Protein AF-A0A7C2KFQ5-F1 (afdb_monomer)

pLDDT: mean 90.41, std 12.89, range [29.31, 98.38]

Radius of gyration: 18.39 Å; Cα contacts (8 Å, |Δi|>4): 339; chains: 1; bounding box: 50×40×47 Å

Mean predicted aligned error: 5.43 Å

Nearest PDB structures (foldseek):
  6i0x-assembly1_A  TM=5.110E-01  e=2.016E-02  Porphyromonas gingivalis W83
  5ak8-assembly1_A  TM=5.261E-01  e=6.251E-02  Porphyromonas gingivalis
  4ytb-assembly1_A  TM=5.279E-01  e=1.938E-01  Porphyromonas gingivalis W83
  5ak7-assembly1_A  TM=3.728E-01  e=1.034E-01  Porphyromonas gingivalis
  8sk7-assembly1_X  TM=5.999E-01  e=3.720E+00  synthetic construct

Structure (mmCIF, N/CA/C/O backbone):
data_AF-A0A7C2KFQ5-F1
#
_entry.id   AF-A0A7C2KFQ5-F1
#
loop_
_atom_site.group_PDB
_atom_site.id
_atom_site.type_symbol
_atom_site.label_atom_id
_atom_site.label_alt_id
_atom_site.label_comp_id
_atom_site.label_asym_id
_atom_site.label_entity_id
_atom_site.label_seq_id
_atom_site.pdbx_PDB_ins_code
_atom_site.Cartn_x
_atom_site.Cartn_y
_atom_site.Cartn_z
_atom_site.occupancy
_atom_site.B_iso_or_equiv
_atom_site.auth_seq_id
_atom_site.auth_comp_id
_atom_site.auth_asym_id
_atom_site.auth_atom_id
_atom_site.pdbx_PDB_model_num
ATOM 1 N N . MET A 1 1 ? 28.066 0.026 5.894 1.00 38.59 1 MET A N 1
ATOM 2 C CA . MET A 1 1 ? 27.410 -1.014 5.073 1.00 38.59 1 MET A CA 1
ATOM 3 C C . MET A 1 1 ? 26.898 -0.356 3.793 1.00 38.59 1 MET A C 1
ATOM 5 O O . MET A 1 1 ? 25.833 0.254 3.795 1.00 38.59 1 MET A O 1
ATOM 9 N N . SER A 1 2 ? 27.722 -0.333 2.746 1.00 29.31 2 SER A N 1
ATOM 10 C CA . SER A 1 2 ? 27.374 0.219 1.432 1.00 29.31 2 SER A CA 1
ATOM 11 C C . SER A 1 2 ? 26.527 -0.803 0.677 1.00 29.31 2 SER A C 1
ATOM 13 O O . SER A 1 2 ? 26.964 -1.925 0.445 1.00 29.31 2 SER A O 1
ATOM 15 N N . TRP A 1 3 ? 25.297 -0.432 0.326 1.00 36.56 3 TRP A N 1
ATOM 16 C CA . TRP A 1 3 ? 24.487 -1.233 -0.588 1.00 36.56 3 TRP A CA 1
ATOM 17 C C . TRP A 1 3 ? 25.031 -1.033 -2.009 1.00 36.56 3 TRP A C 1
ATOM 19 O O . TRP A 1 3 ? 25.380 0.102 -2.347 1.00 36.56 3 TRP A O 1
ATOM 29 N N . PRO A 1 4 ? 25.152 -2.092 -2.827 1.00 39.19 4 PRO A N 1
ATOM 30 C CA . PRO A 1 4 ? 25.689 -1.969 -4.174 1.00 39.19 4 PRO A CA 1
ATOM 31 C C . PRO A 1 4 ? 24.832 -0.999 -4.994 1.00 39.19 4 PRO A C 1
ATOM 33 O O . PRO A 1 4 ? 23.602 -1.052 -4.945 1.00 39.19 4 PRO A O 1
ATOM 36 N N . ASN A 1 5 ? 25.500 -0.108 -5.733 1.00 37.94 5 ASN A N 1
ATOM 37 C CA . ASN A 1 5 ? 24.895 0.727 -6.767 1.00 37.94 5 ASN A CA 1
ATOM 38 C C . ASN A 1 5 ? 24.076 -0.177 -7.700 1.00 37.94 5 ASN A C 1
ATOM 40 O O . ASN A 1 5 ? 24.648 -0.898 -8.514 1.00 37.94 5 ASN A O 1
ATOM 44 N N . GLN A 1 6 ? 22.747 -0.158 -7.574 1.00 41.56 6 GLN A N 1
ATOM 45 C CA . GLN A 1 6 ? 21.844 -0.778 -8.540 1.00 41.56 6 GLN A CA 1
ATOM 46 C C . GLN A 1 6 ? 21.905 0.044 -9.831 1.00 41.56 6 GLN A C 1
ATOM 48 O O . GLN A 1 6 ? 21.123 0.965 -10.045 1.00 41.56 6 GLN A O 1
ATOM 53 N N . GLN A 1 7 ? 22.883 -0.268 -10.681 1.00 42.22 7 GLN A N 1
ATOM 54 C CA . GLN A 1 7 ? 22.640 -0.243 -12.115 1.00 42.22 7 GLN A CA 1
ATOM 55 C C . GLN A 1 7 ? 21.506 -1.235 -12.366 1.00 42.22 7 GLN A C 1
ATOM 57 O O . GLN A 1 7 ? 21.611 -2.389 -11.949 1.00 42.22 7 GLN A O 1
ATOM 62 N N . ASP A 1 8 ? 20.428 -0.774 -12.997 1.00 44.06 8 ASP A N 1
ATOM 63 C CA . ASP A 1 8 ? 19.323 -1.599 -13.482 1.00 44.06 8 ASP A CA 1
ATOM 64 C C . ASP A 1 8 ? 19.851 -2.599 -14.526 1.00 44.06 8 ASP A C 1
ATOM 66 O O . ASP A 1 8 ? 19.698 -2.439 -15.736 1.00 44.06 8 ASP A O 1
ATOM 70 N N . SER A 1 9 ? 20.530 -3.652 -14.070 1.00 47.16 9 SER A N 1
ATOM 71 C CA . SER A 1 9 ? 20.695 -4.862 -14.855 1.00 47.16 9 SER A CA 1
ATOM 72 C C . SER A 1 9 ? 19.290 -5.414 -15.033 1.00 47.16 9 SER A C 1
ATOM 74 O O . SER A 1 9 ? 18.662 -5.781 -14.037 1.00 47.16 9 SER A O 1
ATOM 76 N N . TRP A 1 10 ? 18.797 -5.442 -16.269 1.00 54.19 10 TRP A N 1
ATOM 77 C CA . TRP A 1 10 ? 17.553 -6.103 -16.648 1.00 54.19 10 TRP A CA 1
ATOM 78 C C . TRP A 1 10 ? 17.500 -7.466 -15.960 1.00 54.19 10 TRP A C 1
ATOM 80 O O . TRP A 1 10 ? 18.205 -8.399 -16.357 1.00 54.19 10 TRP A O 1
ATOM 90 N N . LYS A 1 11 ? 16.741 -7.572 -14.863 1.00 69.31 11 LYS A N 1
ATOM 91 C CA . LYS A 1 11 ? 16.588 -8.845 -14.167 1.00 69.31 11 LYS A CA 1
ATOM 92 C C . LYS A 1 11 ? 15.956 -9.780 -15.187 1.00 69.31 11 LYS A C 1
ATOM 94 O O . LYS A 1 11 ? 14.877 -9.492 -15.696 1.00 69.31 11 LYS A O 1
ATOM 99 N N . LYS A 1 12 ? 16.643 -10.867 -15.539 1.00 84.38 12 LYS A N 1
ATOM 100 C CA . LYS A 1 12 ? 16.070 -11.882 -16.425 1.00 84.38 12 LYS A CA 1
ATOM 101 C C . LYS A 1 12 ? 14.886 -12.508 -15.695 1.00 84.38 12 LYS A C 1
ATOM 103 O O . LYS A 1 12 ? 15.076 -13.279 -14.758 1.00 84.38 12 LYS A O 1
ATOM 108 N N . ILE A 1 13 ? 13.677 -12.140 -16.099 1.00 88.38 13 ILE A N 1
ATOM 109 C CA . ILE A 1 13 ? 12.449 -12.718 -15.562 1.00 88.38 13 ILE A CA 1
ATOM 110 C C . ILE A 1 13 ? 12.231 -14.057 -16.264 1.00 88.38 13 ILE A C 1
ATOM 112 O O . ILE A 1 13 ? 12.109 -14.119 -17.487 1.00 88.38 13 ILE A O 1
ATOM 116 N N . ASN A 1 14 ? 12.166 -15.141 -15.492 1.00 94.56 14 ASN A N 1
ATOM 117 C CA . ASN A 1 14 ? 11.634 -16.400 -15.997 1.00 94.56 14 ASN A CA 1
ATOM 118 C C . ASN A 1 14 ? 10.102 -16.296 -15.990 1.00 94.56 14 ASN A C 1
ATOM 120 O O . ASN A 1 14 ? 9.475 -16.451 -14.944 1.00 94.56 14 ASN A O 1
ATOM 124 N N . ARG A 1 15 ? 9.518 -16.000 -17.158 1.00 92.75 15 ARG A N 1
ATOM 125 C CA . ARG A 1 15 ? 8.072 -15.780 -17.319 1.00 92.75 15 ARG A CA 1
ATOM 126 C C . ARG A 1 15 ? 7.242 -16.966 -16.832 1.00 92.75 15 ARG A C 1
ATOM 128 O O . ARG A 1 15 ? 6.246 -16.753 -16.156 1.00 92.75 15 ARG A O 1
ATOM 135 N N . GLN A 1 16 ? 7.661 -18.189 -17.148 1.00 96.44 16 GLN A N 1
ATOM 136 C CA . GLN A 1 16 ? 6.934 -19.397 -16.757 1.00 96.44 16 GLN A CA 1
ATOM 137 C C . GLN A 1 16 ? 6.885 -19.537 -15.232 1.00 96.44 16 GLN A C 1
ATOM 139 O O . GLN A 1 16 ? 5.812 -19.684 -14.657 1.00 96.44 16 GLN A O 1
ATOM 144 N N . ARG A 1 17 ? 8.033 -19.355 -14.569 1.00 96.75 17 ARG A N 1
ATOM 145 C CA . ARG A 1 17 ? 8.104 -19.363 -13.103 1.00 96.75 17 ARG A CA 1
ATOM 146 C C . ARG A 1 17 ? 7.265 -18.246 -12.472 1.00 96.75 17 ARG A C 1
ATOM 148 O O . ARG A 1 17 ? 6.646 -18.476 -11.443 1.00 96.75 17 ARG A O 1
ATOM 155 N N . ALA A 1 18 ? 7.240 -17.052 -13.067 1.00 95.12 18 ALA A N 1
ATOM 156 C CA . ALA A 1 18 ?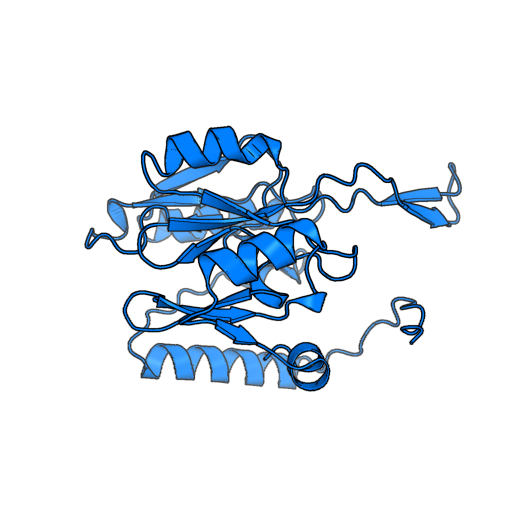 6.424 -15.944 -12.566 1.00 95.12 18 ALA A CA 1
ATOM 157 C C . ALA A 1 18 ? 4.919 -16.259 -12.641 1.00 95.12 18 ALA A C 1
ATOM 159 O O . ALA A 1 18 ? 4.191 -15.993 -11.689 1.00 95.12 18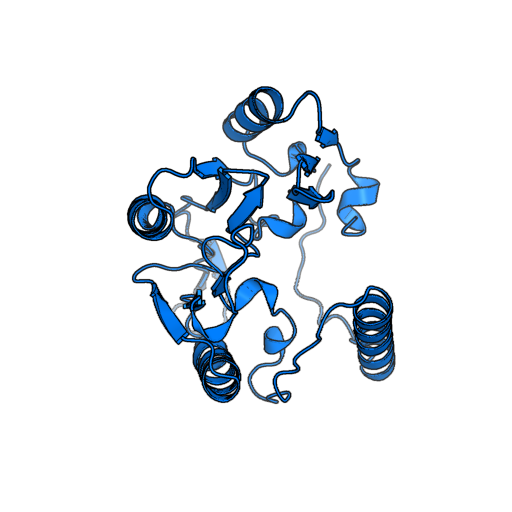 ALA A O 1
ATOM 160 N N . ILE A 1 19 ? 4.473 -16.879 -13.739 1.00 95.56 19 ILE A N 1
ATOM 161 C CA . ILE A 1 19 ? 3.091 -17.350 -13.913 1.00 95.56 19 ILE A CA 1
ATOM 162 C C . ILE A 1 19 ? 2.746 -18.400 -12.848 1.00 95.56 19 ILE A C 1
ATOM 164 O O . ILE A 1 19 ? 1.731 -18.271 -12.172 1.00 95.56 19 ILE A O 1
ATOM 168 N N . GLU A 1 20 ? 3.613 -19.393 -12.638 1.00 97.94 20 GLU A N 1
ATOM 169 C CA . GLU A 1 20 ? 3.420 -20.431 -11.611 1.00 97.94 20 GLU A CA 1
ATOM 170 C C . GLU A 1 20 ? 3.341 -19.846 -10.195 1.00 97.94 20 GLU A C 1
ATOM 172 O O . GLU A 1 20 ? 2.482 -20.233 -9.406 1.00 97.94 20 GLU A O 1
ATOM 177 N N . GLN A 1 21 ? 4.214 -18.889 -9.869 1.00 97.44 21 GLN A N 1
ATOM 178 C CA . GLN A 1 21 ? 4.196 -18.199 -8.577 1.00 97.44 21 GLN A CA 1
ATOM 179 C C . GLN A 1 21 ? 2.903 -17.405 -8.372 1.00 97.44 21 GLN A C 1
ATOM 181 O O . GLN A 1 21 ? 2.341 -17.435 -7.278 1.00 97.44 21 GLN A O 1
ATOM 186 N N . TRP A 1 22 ? 2.426 -16.723 -9.415 1.00 97.31 22 TRP A N 1
ATOM 187 C CA . TRP A 1 22 ? 1.184 -15.961 -9.361 1.00 97.31 22 TRP A CA 1
ATOM 188 C C . TRP A 1 22 ? -0.039 -16.869 -9.189 1.00 97.31 22 TRP A C 1
ATOM 190 O O . TRP A 1 22 ? -0.857 -16.614 -8.308 1.00 97.31 22 TRP A O 1
ATOM 200 N N . HIS A 1 23 ? -0.137 -17.963 -9.954 1.00 97.38 23 HIS A N 1
ATOM 201 C CA . HIS A 1 23 ? -1.236 -18.924 -9.808 1.00 97.38 23 HIS A CA 1
ATOM 202 C C . HIS A 1 23 ? -1.261 -19.544 -8.416 1.00 97.38 23 HIS A C 1
ATOM 204 O O . HIS A 1 23 ? -2.309 -19.555 -7.780 1.00 97.38 23 HIS A O 1
ATOM 210 N N . ARG A 1 24 ? -0.099 -19.953 -7.894 1.00 98.38 24 ARG A N 1
ATOM 211 C CA . ARG A 1 24 ? -0.007 -20.507 -6.541 1.00 98.38 24 ARG A CA 1
ATOM 212 C C . ARG A 1 24 ? -0.458 -19.511 -5.470 1.00 98.38 24 ARG A C 1
ATOM 214 O O . ARG A 1 24 ? -1.093 -19.912 -4.496 1.00 98.38 24 ARG A O 1
ATOM 221 N N . LEU A 1 25 ? -0.131 -18.226 -5.627 1.00 97.50 25 LEU A N 1
ATOM 222 C CA . LEU A 1 25 ? -0.624 -17.177 -4.735 1.00 97.50 25 LEU A CA 1
ATOM 223 C C . LEU A 1 25 ? -2.152 -17.055 -4.822 1.00 97.50 25 LEU A C 1
ATOM 225 O O . LEU A 1 25 ? -2.810 -17.063 -3.786 1.00 97.50 25 LEU A O 1
ATOM 229 N N . ALA A 1 26 ? -2.711 -16.976 -6.032 1.00 97.69 26 ALA A N 1
ATOM 230 C CA . ALA A 1 26 ? -4.155 -16.876 -6.239 1.00 97.69 26 ALA A CA 1
ATOM 231 C C . ALA A 1 26 ? -4.910 -18.080 -5.651 1.00 97.69 26 ALA A C 1
ATOM 233 O O . ALA A 1 26 ? -5.877 -17.889 -4.922 1.00 97.69 26 ALA A O 1
ATOM 234 N N . GLU A 1 27 ? -4.430 -19.301 -5.894 1.00 98.25 27 GLU A N 1
ATOM 235 C CA . GLU A 1 27 ? -4.974 -20.539 -5.318 1.00 98.25 27 GLU A CA 1
ATOM 236 C C . GLU A 1 27 ? -4.942 -20.504 -3.788 1.00 98.25 27 GLU A C 1
ATOM 238 O O . GLU A 1 27 ? -5.957 -20.751 -3.151 1.00 98.25 27 GLU A O 1
ATOM 243 N N . THR A 1 28 ? -3.817 -20.089 -3.194 1.00 98.06 28 THR A N 1
ATOM 244 C CA . THR A 1 28 ? -3.696 -19.971 -1.730 1.00 98.06 28 THR A CA 1
ATOM 245 C C . THR A 1 28 ? -4.721 -18.987 -1.149 1.00 98.06 28 THR A C 1
ATOM 247 O O . THR A 1 28 ? -5.274 -19.231 -0.078 1.00 98.06 28 THR A O 1
ATOM 250 N N . LEU A 1 29 ? -4.991 -17.873 -1.839 1.00 96.94 29 LEU A N 1
ATOM 251 C CA . LEU A 1 29 ? -6.003 -16.897 -1.419 1.00 96.94 29 LEU A CA 1
ATOM 252 C C . LEU A 1 29 ? -7.422 -17.475 -1.538 1.00 96.94 29 LEU A C 1
ATOM 254 O O . LEU A 1 29 ? -8.215 -17.331 -0.607 1.00 96.94 29 LEU A O 1
ATOM 258 N N . ILE A 1 30 ? -7.720 -18.168 -2.640 1.00 97.69 30 ILE A N 1
ATOM 259 C CA . ILE A 1 30 ? -9.012 -18.832 -2.869 1.00 97.69 30 ILE A CA 1
ATOM 260 C C . ILE A 1 30 ? -9.263 -19.912 -1.809 1.00 97.69 30 ILE A C 1
ATOM 262 O O . ILE A 1 30 ? -10.350 -19.955 -1.235 1.00 97.69 30 ILE A O 1
ATOM 266 N N . ASP A 1 31 ? -8.253 -20.719 -1.476 1.00 97.88 31 ASP A N 1
ATOM 267 C CA . ASP A 1 31 ? -8.323 -21.734 -0.415 1.00 97.88 31 ASP A CA 1
ATOM 268 C C . ASP A 1 31 ? -8.603 -21.116 0.967 1.00 97.88 31 ASP A C 1
ATOM 270 O O . ASP A 1 31 ? -9.195 -21.756 1.838 1.00 97.88 31 ASP A O 1
ATOM 274 N N . CYS A 1 32 ? -8.233 -19.847 1.169 1.00 96.50 32 CYS A N 1
ATOM 275 C CA . CYS A 1 32 ? -8.570 -19.068 2.362 1.00 96.50 32 CYS A CA 1
ATOM 276 C C . CYS A 1 32 ? -9.972 -18.425 2.305 1.00 96.50 32 CYS A C 1
ATOM 278 O O . CYS A 1 32 ? -10.329 -17.663 3.206 1.00 96.50 32 CYS A O 1
ATOM 280 N N . GLY A 1 33 ? -10.767 -18.703 1.267 1.00 96.00 33 GLY A N 1
ATOM 281 C CA . GLY A 1 33 ? -12.105 -18.144 1.071 1.00 96.00 33 GLY A CA 1
ATOM 282 C C . GLY A 1 33 ? -12.113 -16.702 0.558 1.00 96.00 33 GLY A C 1
ATOM 283 O O . GLY A 1 33 ? -13.091 -15.989 0.781 1.00 96.00 33 GLY A O 1
ATOM 284 N N . ILE A 1 34 ? -11.026 -16.246 -0.073 1.00 94.50 34 ILE A N 1
ATOM 285 C CA . ILE A 1 34 ? -10.928 -14.905 -0.661 1.00 94.50 34 ILE A CA 1
ATOM 286 C C . ILE A 1 34 ? -11.340 -14.966 -2.132 1.00 94.50 34 ILE A C 1
ATOM 288 O O . ILE A 1 34 ? -10.775 -15.732 -2.911 1.00 94.50 34 ILE A O 1
ATOM 292 N N . ASP A 1 35 ? -12.267 -14.096 -2.530 1.00 93.31 35 ASP A N 1
ATOM 293 C CA . ASP A 1 35 ? -12.601 -13.905 -3.940 1.00 93.31 35 ASP A CA 1
ATOM 294 C C . ASP A 1 35 ? -11.455 -13.189 -4.670 1.00 93.31 35 ASP A C 1
ATOM 296 O O . ASP A 1 35 ? -11.069 -12.070 -4.316 1.00 93.31 35 ASP A O 1
ATOM 300 N N . VAL A 1 36 ? -10.921 -13.823 -5.716 1.00 95.12 36 VAL A N 1
ATOM 301 C CA . VAL A 1 36 ? -9.834 -13.272 -6.534 1.00 95.12 36 VAL A CA 1
ATOM 302 C C . VAL A 1 36 ? -10.380 -12.816 -7.883 1.00 95.12 36 VAL A C 1
ATOM 304 O O . VAL A 1 36 ? -10.756 -13.626 -8.728 1.00 95.12 36 VAL A O 1
ATOM 307 N N . TYR A 1 37 ? -10.369 -11.502 -8.104 1.00 93.62 37 TYR A N 1
ATOM 308 C CA . TYR A 1 37 ? -10.714 -10.879 -9.382 1.00 93.62 37 TYR A CA 1
ATOM 309 C C . TYR A 1 37 ? -9.439 -10.533 -10.148 1.00 93.62 37 TYR A C 1
ATOM 311 O O . TYR A 1 37 ? -8.498 -9.970 -9.587 1.00 93.62 37 TYR A O 1
ATOM 319 N N . VAL A 1 38 ? -9.402 -10.865 -11.439 1.00 93.94 38 VAL A N 1
ATOM 320 C CA . VAL A 1 38 ? -8.196 -10.744 -12.265 1.00 93.94 38 VAL A CA 1
ATOM 321 C C . VAL A 1 38 ? -8.408 -9.686 -13.336 1.00 93.94 38 VAL A C 1
ATOM 323 O O . VAL A 1 38 ? -9.323 -9.789 -14.150 1.00 93.94 38 VAL A O 1
ATOM 326 N N . ILE A 1 39 ? -7.528 -8.687 -13.361 1.00 93.00 39 ILE A N 1
ATOM 327 C CA . ILE A 1 39 ? -7.465 -7.721 -14.457 1.00 93.00 39 ILE A CA 1
ATOM 328 C C . ILE A 1 39 ? -6.725 -8.387 -15.628 1.00 93.00 39 ILE A C 1
ATOM 330 O O . ILE A 1 39 ? -5.617 -8.895 -15.423 1.00 93.00 39 ILE A O 1
ATOM 334 N N . PRO A 1 40 ? -7.288 -8.402 -16.853 1.00 93.38 40 PRO A N 1
ATOM 335 C CA . PRO A 1 40 ? -6.603 -8.964 -18.011 1.00 93.38 40 PRO A CA 1
ATOM 336 C C . PRO A 1 40 ? -5.239 -8.294 -18.240 1.00 93.38 40 PRO A C 1
ATOM 338 O O . PRO A 1 40 ? -5.153 -7.062 -18.186 1.00 93.38 40 PRO A O 1
ATOM 341 N N . PRO A 1 41 ? -4.175 -9.066 -18.527 1.00 93.81 41 PRO A N 1
ATOM 342 C CA . PRO A 1 41 ? -2.841 -8.509 -18.708 1.00 93.81 41 PRO A CA 1
ATOM 343 C C . PRO A 1 41 ? -2.800 -7.559 -19.909 1.00 93.81 41 PRO A C 1
ATOM 345 O O . PRO A 1 41 ? -3.388 -7.839 -20.952 1.00 93.81 41 PRO A O 1
ATOM 348 N N .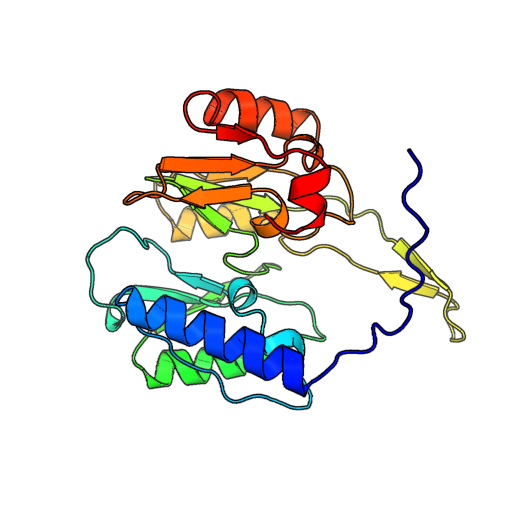 GLN A 1 42 ? -2.058 -6.460 -19.771 1.00 94.75 42 GLN A N 1
ATOM 349 C CA . GLN A 1 42 ? -1.858 -5.458 -20.820 1.00 94.75 42 GLN A CA 1
ATOM 350 C C . GLN A 1 42 ? -0.370 -5.405 -21.163 1.00 94.75 42 GLN A C 1
ATOM 352 O O . GLN A 1 42 ? 0.457 -5.157 -20.284 1.00 94.75 42 GLN A O 1
ATOM 357 N N . LEU A 1 43 ? -0.014 -5.661 -22.425 1.00 90.31 43 LEU A N 1
ATOM 358 C CA . LEU A 1 43 ? 1.387 -5.795 -22.844 1.00 90.31 43 LEU A CA 1
ATOM 359 C C . LEU A 1 43 ? 2.181 -4.502 -22.605 1.00 90.31 43 LEU A C 1
ATOM 361 O O . LEU A 1 43 ? 3.359 -4.540 -22.256 1.00 90.31 43 LEU A O 1
ATOM 365 N N . GLU A 1 44 ? 1.511 -3.365 -22.754 1.00 90.69 44 GLU A N 1
ATOM 366 C CA . GLU A 1 44 ? 2.061 -2.024 -22.597 1.00 90.69 44 GLU A CA 1
ATOM 367 C C . GLU A 1 44 ? 2.188 -1.604 -21.124 1.00 90.69 44 GLU A C 1
ATOM 369 O O . GLU A 1 44 ? 2.857 -0.614 -20.835 1.00 90.69 44 GLU A O 1
ATOM 374 N N . ASN A 1 45 ? 1.573 -2.346 -20.191 1.00 91.31 45 ASN A N 1
ATOM 375 C CA . ASN A 1 45 ? 1.538 -2.027 -18.760 1.00 91.31 45 ASN A CA 1
ATOM 376 C C . ASN A 1 45 ? 1.935 -3.257 -17.920 1.00 91.31 45 ASN A C 1
ATOM 378 O O . ASN A 1 45 ? 1.099 -3.827 -17.215 1.00 91.31 45 ASN A O 1
ATOM 382 N N . PRO A 1 46 ? 3.208 -3.690 -17.976 1.00 90.62 46 PRO A N 1
ATOM 383 C CA . PRO A 1 46 ? 3.668 -4.882 -17.261 1.00 90.62 46 PRO A CA 1
ATOM 384 C C . PRO A 1 46 ? 3.561 -4.761 -15.731 1.00 90.62 46 PRO A C 1
ATOM 386 O O . PRO A 1 46 ? 3.459 -5.782 -15.056 1.00 90.62 46 PRO A O 1
ATOM 389 N N . ASP A 1 47 ? 3.539 -3.538 -15.190 1.00 91.81 47 ASP A N 1
ATOM 390 C CA . ASP A 1 47 ? 3.409 -3.266 -13.752 1.00 91.81 47 ASP A CA 1
ATOM 391 C C . ASP A 1 47 ? 1.961 -3.377 -13.233 1.00 91.81 47 ASP A C 1
ATOM 393 O O . ASP A 1 47 ? 1.738 -3.320 -12.024 1.00 91.81 47 ASP A O 1
ATOM 397 N N . LEU A 1 48 ? 0.980 -3.634 -14.110 1.00 94.56 48 LEU A N 1
ATOM 398 C CA . LEU A 1 48 ? -0.424 -3.862 -13.731 1.00 94.56 48 LEU A CA 1
ATOM 399 C C . LEU A 1 48 ? -0.603 -5.070 -12.789 1.00 94.56 48 LEU A C 1
ATOM 401 O O . LEU A 1 48 ? -1.625 -5.195 -12.119 1.00 94.56 48 LEU A O 1
ATOM 405 N N . VAL A 1 49 ? 0.401 -5.949 -12.705 1.00 94.81 49 VAL A N 1
ATOM 406 C CA . VAL A 1 49 ? 0.437 -7.076 -11.761 1.00 94.81 49 VAL A CA 1
ATOM 407 C C . VAL A 1 49 ? 0.541 -6.639 -10.292 1.00 94.81 49 VAL A C 1
ATOM 409 O O . VAL A 1 49 ? 0.216 -7.429 -9.407 1.00 94.81 49 VAL A O 1
ATOM 412 N N . TYR A 1 50 ? 0.964 -5.400 -10.011 1.00 95.19 50 TYR A N 1
ATOM 413 C CA . TYR A 1 50 ? 1.067 -4.845 -8.657 1.00 95.19 50 TYR A CA 1
ATOM 414 C C . TYR A 1 50 ? -0.235 -4.139 -8.255 1.00 95.19 50 TYR A C 1
ATOM 416 O O . TYR A 1 50 ? -0.318 -2.910 -8.190 1.00 95.19 50 TYR A O 1
ATOM 424 N N . SER A 1 51 ? -1.277 -4.929 -7.988 1.00 95.88 51 SER A N 1
ATOM 425 C CA . SER A 1 51 ? -2.627 -4.426 -7.693 1.00 95.88 51 SER A CA 1
ATOM 426 C C . SER A 1 51 ? -2.727 -3.589 -6.412 1.00 95.88 51 SER A C 1
ATOM 428 O O . SER A 1 51 ? -3.648 -2.781 -6.291 1.00 95.88 51 SER A O 1
ATOM 430 N N . SER A 1 52 ? -1.770 -3.702 -5.485 1.00 96.19 52 SER A N 1
ATOM 431 C CA . SER A 1 52 ? -1.686 -2.835 -4.300 1.00 96.19 52 SER A CA 1
ATOM 432 C C . SER A 1 52 ? -1.520 -1.357 -4.663 1.00 96.19 52 SER A C 1
ATOM 434 O O . SER A 1 52 ? -1.899 -0.477 -3.888 1.00 96.19 52 SER A O 1
ATOM 436 N N . ASN A 1 53 ? -1.021 -1.065 -5.868 1.00 96.88 53 ASN A N 1
ATOM 437 C CA . ASN A 1 53 ? -0.917 0.290 -6.388 1.00 96.88 53 ASN A CA 1
ATOM 438 C C . ASN A 1 53 ? -2.184 0.798 -7.073 1.00 96.88 53 ASN A C 1
ATOM 440 O O . ASN A 1 53 ? -2.212 1.958 -7.475 1.00 96.88 53 ASN A O 1
ATOM 444 N N . ALA A 1 54 ? -3.227 -0.014 -7.236 1.00 97.25 54 ALA A N 1
ATOM 445 C CA . ALA A 1 54 ? -4.393 0.355 -8.036 1.00 97.25 54 ALA A CA 1
ATOM 446 C C . ALA A 1 54 ? -5.277 1.422 -7.358 1.00 97.25 54 ALA A C 1
ATOM 448 O O . ALA A 1 54 ? -5.933 2.226 -8.025 1.00 97.25 54 ALA A O 1
ATOM 449 N N . GLY A 1 55 ? -5.264 1.464 -6.027 1.00 97.62 55 GLY A N 1
ATOM 450 C CA . GLY A 1 55 ? -6.052 2.384 -5.216 1.00 97.62 55 GLY A CA 1
ATOM 451 C C . GLY A 1 55 ? -6.242 1.839 -3.811 1.00 97.62 55 GLY A C 1
ATOM 452 O O . GLY A 1 55 ? -5.423 1.046 -3.354 1.00 97.62 55 GLY A O 1
ATOM 453 N N . PHE A 1 56 ? -7.307 2.257 -3.133 1.00 97.69 56 PHE A N 1
ATOM 454 C CA . PHE A 1 56 ? -7.705 1.689 -1.846 1.00 97.69 56 PHE A CA 1
ATOM 455 C C . PHE A 1 56 ? -9.218 1.665 -1.663 1.00 97.69 56 PHE A C 1
ATOM 457 O O . PHE A 1 56 ? -9.943 2.511 -2.193 1.00 97.69 56 PHE A O 1
ATOM 464 N N . LEU A 1 57 ? -9.692 0.729 -0.842 1.00 95.75 57 LEU A N 1
ATOM 465 C CA . LEU A 1 57 ? -11.087 0.688 -0.420 1.00 95.75 57 LEU A CA 1
ATOM 466 C C . LEU A 1 57 ? -11.238 1.403 0.929 1.00 95.75 57 LEU A C 1
ATOM 468 O O . LEU A 1 57 ? -10.630 1.028 1.936 1.00 95.75 57 LEU A O 1
ATOM 472 N N . ALA A 1 58 ? -12.064 2.446 0.989 1.00 90.75 58 ALA A N 1
ATOM 473 C CA . ALA A 1 58 ? -12.341 3.096 2.265 1.00 90.75 58 ALA A CA 1
ATOM 474 C C . ALA A 1 58 ? -13.151 2.158 3.173 1.00 90.75 58 ALA A C 1
ATOM 476 O O . ALA A 1 58 ? -14.019 1.411 2.727 1.00 90.75 58 ALA A O 1
ATOM 477 N N . ASN A 1 59 ? -12.893 2.222 4.480 1.00 86.50 59 ASN A N 1
AT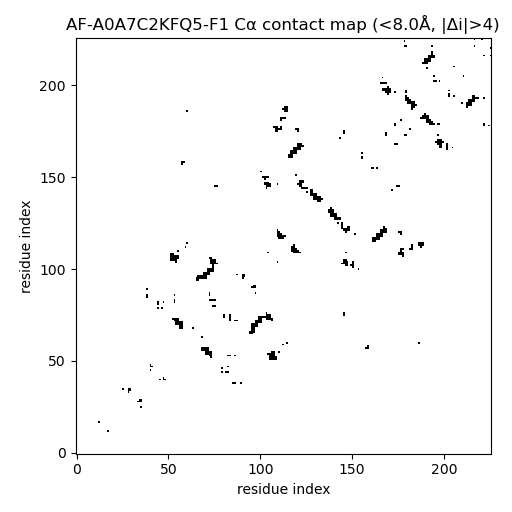OM 478 C CA . ASN A 1 59 ? -13.678 1.503 5.482 1.00 86.50 59 ASN A CA 1
ATOM 479 C C . ASN A 1 59 ? -13.713 -0.028 5.317 1.00 86.50 59 ASN A C 1
ATOM 481 O O . ASN A 1 59 ? -14.745 -0.645 5.570 1.00 86.50 59 ASN A O 1
ATOM 485 N N . VAL A 1 60 ? -12.579 -0.656 4.987 1.00 88.06 60 VAL A N 1
ATOM 486 C CA . VAL A 1 60 ? -12.466 -2.119 4.787 1.00 88.06 60 VAL A CA 1
ATOM 487 C C . VAL A 1 60 ? -13.108 -2.972 5.892 1.00 88.06 60 VAL A C 1
ATOM 489 O O . VAL A 1 60 ? -13.718 -3.990 5.589 1.00 88.06 60 VAL A O 1
ATOM 492 N N . 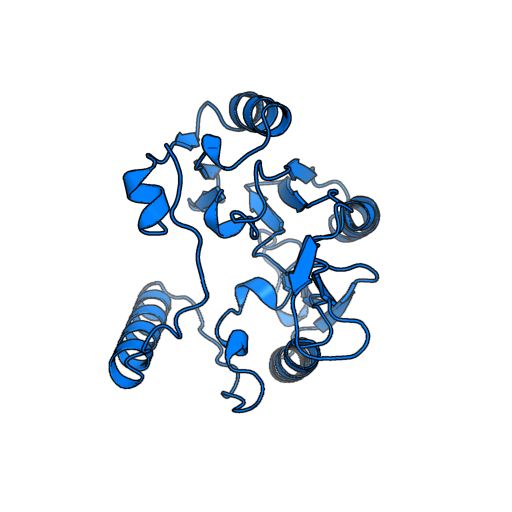HIS A 1 61 ? -13.061 -2.527 7.152 1.00 85.44 61 HIS A N 1
ATOM 493 C CA . HIS A 1 61 ? -13.631 -3.242 8.303 1.00 85.44 61 HIS A CA 1
ATOM 494 C C . HIS A 1 61 ? -15.156 -3.111 8.458 1.00 85.44 61 HIS A C 1
ATOM 496 O O . HIS A 1 61 ? -15.753 -3.816 9.270 1.00 85.44 61 HIS A O 1
ATOM 502 N N . GLN A 1 62 ? -15.805 -2.202 7.725 1.00 88.06 62 GLN A N 1
ATOM 503 C CA . GLN A 1 62 ? -17.260 -2.092 7.754 1.00 88.06 62 GLN A CA 1
ATOM 504 C C . GLN A 1 62 ? -17.880 -3.244 6.960 1.00 88.06 62 GLN A C 1
ATOM 506 O O . GLN A 1 62 ? -17.543 -3.479 5.793 1.00 88.06 62 GLN A O 1
ATOM 511 N N . LYS A 1 63 ? -18.810 -3.948 7.612 1.00 88.06 63 LYS A N 1
ATOM 512 C CA . LYS A 1 63 ? -19.669 -4.953 6.986 1.00 88.06 63 LYS A CA 1
ATOM 513 C C . LYS A 1 63 ? -20.713 -4.227 6.138 1.00 88.06 63 LYS A C 1
ATOM 515 O O . LYS A 1 63 ? -21.789 -3.905 6.624 1.00 88.06 63 LYS A O 1
ATOM 520 N N . ALA A 1 64 ? -20.345 -3.927 4.903 1.00 91.31 64 ALA A N 1
ATOM 521 C CA . ALA A 1 64 ? -21.228 -3.410 3.869 1.00 91.31 64 ALA A CA 1
ATOM 522 C C . ALA A 1 64 ? -20.958 -4.194 2.575 1.00 91.31 64 ALA A C 1
ATOM 524 O O . ALA A 1 64 ? -19.801 -4.594 2.362 1.00 91.31 64 ALA A O 1
ATOM 525 N N . PRO A 1 65 ? -21.976 -4.427 1.729 1.00 92.06 65 PRO A N 1
ATOM 526 C CA . PRO A 1 65 ? -21.785 -4.965 0.386 1.00 92.06 65 PRO A CA 1
ATOM 527 C C . PRO A 1 65 ? -20.725 -4.178 -0.394 1.00 92.06 65 PRO A C 1
ATOM 529 O O . PRO A 1 65 ? -20.617 -2.962 -0.247 1.00 92.06 65 PRO A O 1
ATOM 532 N N . LEU A 1 66 ? -19.944 -4.854 -1.244 1.00 90.38 66 LEU A N 1
ATOM 533 C CA . LEU A 1 66 ? -18.916 -4.192 -2.063 1.00 90.38 66 LEU A CA 1
ATOM 534 C C . LEU A 1 66 ? -19.505 -3.102 -2.972 1.00 90.38 66 LEU A C 1
ATOM 536 O O . LEU A 1 66 ? -18.871 -2.070 -3.167 1.00 90.38 66 LEU A O 1
ATOM 540 N N . THR A 1 67 ? -20.735 -3.293 -3.447 1.00 92.94 67 THR A N 1
ATOM 541 C CA . THR A 1 67 ? -21.476 -2.343 -4.291 1.00 92.94 67 THR A CA 1
ATOM 542 C C . THR A 1 67 ? -21.851 -1.040 -3.581 1.00 92.94 67 THR A C 1
ATOM 544 O O . THR A 1 67 ? -22.147 -0.042 -4.231 1.00 92.94 67 THR A O 1
ATOM 547 N N . GLU A 1 68 ? -21.848 -1.037 -2.247 1.00 94.31 68 GLU A N 1
ATOM 548 C CA . GLU A 1 68 ? -22.097 0.152 -1.421 1.00 94.31 68 GLU A CA 1
ATOM 549 C C . GLU A 1 68 ? -20.796 0.853 -1.006 1.00 94.31 68 GLU A C 1
ATOM 551 O O . GLU A 1 68 ? -20.825 1.913 -0.378 1.00 94.31 68 GLU A O 1
ATOM 556 N N . LYS A 1 69 ? -19.639 0.265 -1.332 1.00 94.31 69 LYS A N 1
ATOM 557 C CA . LYS A 1 69 ? -18.329 0.836 -1.028 1.00 94.31 69 LYS A CA 1
ATOM 558 C C . LYS A 1 69 ? -17.789 1.607 -2.227 1.00 94.31 69 LYS A C 1
ATOM 560 O O . LYS A 1 69 ? -18.071 1.296 -3.381 1.00 94.31 69 LYS A O 1
ATOM 565 N N . ILE A 1 70 ? -16.960 2.602 -1.922 1.00 96.88 70 ILE A N 1
ATOM 566 C CA . ILE A 1 70 ? -16.252 3.407 -2.915 1.00 96.88 70 ILE A CA 1
ATOM 567 C C . ILE A 1 70 ? -14.779 3.009 -2.894 1.00 96.88 70 ILE A C 1
ATOM 569 O O . ILE A 1 70 ? -14.111 3.105 -1.857 1.00 96.88 70 ILE A O 1
ATOM 573 N N . PHE A 1 71 ? -14.277 2.579 -4.047 1.00 97.62 71 PHE A N 1
ATOM 574 C CA . PHE A 1 71 ? -12.859 2.357 -4.288 1.00 97.62 71 PHE A CA 1
ATOM 575 C C . PHE A 1 71 ? -12.215 3.642 -4.816 1.00 97.62 71 PHE A C 1
ATOM 577 O O . PHE A 1 71 ? -12.605 4.182 -5.852 1.00 97.62 71 PHE A O 1
ATOM 584 N N . TYR A 1 72 ? -11.210 4.147 -4.114 1.00 98.31 72 TYR A N 1
ATOM 585 C CA . TYR A 1 72 ? -10.485 5.350 -4.504 1.00 98.31 72 TYR A CA 1
ATOM 586 C C . TYR A 1 72 ? -9.273 4.956 -5.334 1.00 98.31 72 TYR A C 1
ATOM 588 O O . TYR A 1 72 ? -8.301 4.406 -4.817 1.00 98.31 72 TYR A O 1
ATOM 596 N N . LEU A 1 73 ? -9.342 5.241 -6.629 1.00 98.31 73 LEU A N 1
ATOM 597 C CA . LEU A 1 73 ? -8.299 4.946 -7.597 1.00 98.31 73 LEU A CA 1
ATOM 598 C C . LEU A 1 73 ? -7.028 5.745 -7.299 1.00 98.31 73 LEU A C 1
ATOM 600 O O . LEU A 1 73 ? -7.073 6.947 -7.011 1.00 98.31 73 LEU A O 1
ATOM 604 N N . SER A 1 74 ? -5.884 5.085 -7.453 1.00 97.25 74 SER A N 1
ATOM 605 C CA . SER A 1 74 ? -4.577 5.726 -7.372 1.00 97.25 74 SER A CA 1
ATOM 606 C C . SER A 1 74 ? -4.391 6.799 -8.432 1.00 97.25 74 SER A C 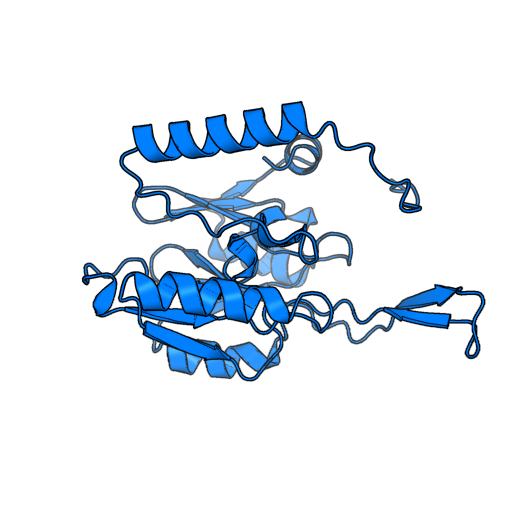1
ATOM 608 O O . SER A 1 74 ? -4.889 6.706 -9.554 1.00 97.25 74 SER A O 1
ATOM 610 N N . ASN A 1 75 ? -3.601 7.812 -8.096 1.00 96.00 75 ASN A N 1
ATOM 611 C CA . ASN A 1 75 ? -3.171 8.841 -9.031 1.00 96.00 75 ASN A CA 1
ATOM 612 C C . ASN A 1 75 ? -1.688 8.618 -9.328 1.00 96.00 75 ASN A C 1
ATOM 614 O O . ASN A 1 75 ? -0.806 9.263 -8.755 1.00 96.00 75 ASN A O 1
ATOM 618 N N . LEU A 1 76 ? -1.442 7.610 -10.164 1.00 91.62 76 LEU A N 1
ATOM 619 C CA . LEU A 1 76 ? -0.110 7.123 -10.493 1.00 91.62 76 LEU A CA 1
ATOM 620 C C . LEU A 1 76 ? 0.645 8.095 -11.406 1.00 91.62 76 LEU A C 1
ATOM 622 O O . LEU A 1 76 ? 0.089 9.001 -12.030 1.00 91.62 76 LEU A O 1
ATOM 626 N N . ARG A 1 77 ? 1.954 7.870 -11.525 1.00 86.06 77 ARG A N 1
ATOM 627 C CA . ARG A 1 77 ? 2.812 8.610 -12.457 1.00 86.06 77 ARG A CA 1
ATOM 628 C C . ARG A 1 77 ? 2.398 8.376 -13.908 1.00 86.06 77 ARG A C 1
ATOM 630 O O . ARG A 1 77 ? 1.816 7.354 -14.248 1.00 86.06 77 ARG A O 1
ATOM 637 N N . SER A 1 78 ? 2.819 9.283 -14.788 1.00 84.31 78 SER A N 1
ATOM 638 C CA . SER A 1 78 ? 2.433 9.286 -16.206 1.00 84.31 78 SER A CA 1
ATOM 639 C C . SER A 1 78 ? 2.659 7.961 -16.945 1.00 84.31 78 SER A C 1
ATOM 641 O O . SER A 1 78 ? 1.831 7.593 -17.767 1.00 84.31 78 SER A O 1
ATOM 643 N N . HIS A 1 79 ? 3.736 7.225 -16.653 1.00 84.75 79 HIS A N 1
ATOM 644 C CA . HIS A 1 79 ? 4.018 5.937 -17.303 1.00 84.75 79 HIS A CA 1
ATOM 645 C C . HIS A 1 79 ? 3.112 4.784 -16.836 1.00 84.75 79 HIS A C 1
ATOM 647 O O . HIS A 1 79 ? 3.010 3.799 -17.550 1.00 84.75 79 HIS A O 1
ATOM 653 N N . ARG A 1 80 ? 2.439 4.922 -15.684 1.00 90.19 80 ARG A N 1
ATOM 654 C CA . ARG A 1 80 ? 1.453 3.967 -15.140 1.00 90.19 80 ARG A CA 1
ATOM 655 C C . ARG A 1 80 ? 0.021 4.509 -15.212 1.00 90.19 80 ARG A C 1
ATOM 657 O O . ARG A 1 80 ? -0.889 3.987 -14.578 1.00 90.19 80 ARG A O 1
ATOM 664 N N . PHE A 1 81 ? -0.199 5.595 -15.957 1.00 90.25 81 PHE A N 1
ATOM 665 C CA . PHE A 1 81 ? -1.491 6.284 -16.002 1.00 90.25 81 PHE A CA 1
ATOM 666 C C . PHE A 1 81 ? -2.638 5.361 -16.440 1.00 90.25 81 PHE A C 1
ATOM 668 O O . PHE A 1 81 ? -3.731 5.428 -15.878 1.00 90.25 81 PHE A O 1
ATOM 675 N N . TRP A 1 82 ? -2.381 4.491 -17.419 1.00 93.94 82 TRP A N 1
ATOM 676 C CA . TRP A 1 82 ? -3.392 3.606 -17.996 1.00 93.94 82 TRP A CA 1
ATOM 677 C C . TRP A 1 82 ? -3.876 2.525 -17.028 1.00 93.94 82 TRP A C 1
ATOM 679 O O . TRP A 1 82 ? -5.036 2.132 -17.107 1.00 93.94 82 TRP A O 1
ATOM 689 N N . GLU A 1 83 ? -3.055 2.115 -16.056 1.00 94.62 83 GLU A N 1
ATOM 690 C CA . GLU A 1 83 ? -3.434 1.121 -15.038 1.00 94.62 83 GLU A CA 1
ATOM 691 C C . GLU A 1 83 ? -4.690 1.531 -14.264 1.00 94.62 83 GLU A C 1
ATOM 693 O O . GLU A 1 83 ? -5.537 0.692 -13.947 1.00 94.62 83 GLU A O 1
ATOM 698 N N . LYS A 1 84 ? -4.857 2.840 -14.035 1.00 95.31 84 LYS A N 1
ATOM 699 C CA . LYS A 1 84 ? -6.055 3.400 -13.407 1.00 95.31 84 LYS A CA 1
ATOM 700 C C . LYS A 1 84 ? -7.319 3.108 -14.215 1.00 95.31 84 LYS A C 1
ATOM 702 O O . LYS A 1 84 ? -8.351 2.820 -13.619 1.00 95.31 84 LYS A O 1
ATOM 707 N N . LEU A 1 85 ? -7.258 3.218 -15.543 1.00 95.81 85 LEU A N 1
ATOM 708 C CA . LEU A 1 85 ? -8.428 3.011 -16.399 1.00 95.81 85 LEU A CA 1
ATOM 709 C C . LEU A 1 85 ? -8.823 1.534 -16.430 1.00 95.81 85 LEU A C 1
ATOM 711 O O . LEU A 1 85 ? -9.982 1.223 -16.192 1.00 95.81 85 LEU A O 1
ATOM 715 N N . TYR A 1 86 ? -7.855 0.628 -16.591 1.00 96.06 86 TYR A N 1
ATOM 716 C CA . TYR A 1 86 ? -8.134 -0.812 -16.556 1.00 96.06 86 TYR A CA 1
ATOM 717 C C . TYR A 1 86 ? -8.703 -1.263 -15.209 1.00 96.06 86 TYR A C 1
ATOM 719 O O . TYR A 1 86 ? -9.657 -2.036 -15.163 1.00 96.06 86 TYR A O 1
ATOM 727 N N . THR A 1 87 ? -8.145 -0.749 -14.109 1.00 96.38 87 THR A N 1
ATOM 728 C CA . THR A 1 87 ? -8.669 -1.006 -12.761 1.00 96.38 87 THR A CA 1
ATOM 729 C C . THR A 1 87 ? -10.106 -0.513 -12.641 1.00 96.38 87 THR A C 1
ATOM 731 O O . THR A 1 87 ? -10.969 -1.245 -12.162 1.00 96.38 87 THR A O 1
ATOM 734 N N . LYS A 1 88 ? -10.367 0.719 -13.089 1.00 97.38 88 LYS A N 1
ATOM 735 C CA . LYS A 1 88 ? -11.695 1.325 -13.043 1.00 97.38 88 LYS A CA 1
ATOM 736 C C . LYS A 1 88 ? -12.726 0.470 -13.777 1.00 97.38 88 LYS A C 1
ATOM 738 O O . LYS A 1 88 ? -13.741 0.131 -13.180 1.00 97.38 88 LYS A O 1
ATOM 743 N N . ASP A 1 89 ? -12.445 0.103 -15.024 1.00 96.50 89 ASP A N 1
ATOM 744 C CA . ASP A 1 89 ? -13.388 -0.629 -15.873 1.00 96.50 89 ASP A CA 1
ATOM 745 C C . ASP A 1 89 ? -13.758 -1.992 -15.269 1.00 96.50 89 ASP A C 1
ATOM 747 O O . ASP A 1 89 ? -14.928 -2.373 -15.260 1.00 96.50 89 ASP A O 1
ATOM 751 N N . ILE A 1 90 ? -12.779 -2.709 -14.702 1.00 95.38 90 ILE A N 1
ATOM 752 C CA . ILE A 1 90 ? -13.023 -3.996 -14.037 1.00 95.38 90 ILE A CA 1
ATOM 753 C C . ILE A 1 90 ? -13.849 -3.821 -12.760 1.00 95.38 90 ILE A C 1
ATOM 755 O O . ILE A 1 90 ? -14.816 -4.556 -12.565 1.00 95.38 90 ILE A O 1
ATOM 759 N N . LEU A 1 91 ? -13.498 -2.855 -11.903 1.00 96.06 91 LEU A N 1
ATOM 760 C CA . LEU A 1 91 ? -14.220 -2.607 -10.651 1.00 96.06 91 LEU A CA 1
ATOM 761 C C . LEU A 1 91 ? -15.671 -2.182 -10.907 1.00 96.06 91 LEU A C 1
ATOM 763 O O . LEU A 1 91 ? -16.587 -2.723 -10.288 1.00 96.06 91 LEU A O 1
ATOM 767 N N . GLU A 1 92 ? -15.895 -1.268 -11.850 1.00 96.44 92 GLU A N 1
ATOM 768 C CA . GLU A 1 92 ? -17.244 -0.833 -12.222 1.00 96.44 92 GLU A CA 1
ATOM 769 C C . GLU A 1 92 ? -18.033 -1.965 -12.893 1.00 96.44 92 GLU A C 1
ATOM 771 O O . GLU A 1 92 ? -19.224 -2.122 -12.623 1.00 96.44 92 GLU A O 1
ATOM 776 N N . GLY A 1 93 ? -17.367 -2.814 -13.684 1.00 95.44 93 GLY A N 1
ATOM 777 C CA . GLY A 1 93 ? -17.963 -4.006 -14.289 1.00 95.44 93 GLY A CA 1
ATOM 778 C C . GLY A 1 93 ? -18.485 -5.030 -13.274 1.00 95.44 93 GLY A C 1
ATOM 779 O O . GLY A 1 93 ? -19.455 -5.728 -13.565 1.00 95.44 93 GLY A O 1
ATOM 780 N N . ILE A 1 94 ? -17.901 -5.087 -12.071 1.00 94.19 94 ILE A N 1
ATOM 781 C CA . ILE A 1 94 ? -18.387 -5.916 -10.950 1.00 94.19 94 ILE A CA 1
ATOM 782 C C . ILE A 1 94 ? -19.253 -5.132 -9.947 1.00 94.19 94 ILE A C 1
ATOM 784 O O . ILE A 1 94 ? -19.568 -5.630 -8.867 1.00 94.19 94 ILE A O 1
ATOM 788 N N . GLY A 1 95 ? -19.661 -3.909 -10.297 1.00 94.81 95 GLY A N 1
ATOM 789 C CA . GLY A 1 95 ? -20.584 -3.088 -9.512 1.00 94.81 95 GLY A CA 1
ATOM 790 C C . GLY A 1 95 ? -19.947 -2.294 -8.369 1.00 94.81 95 GLY A C 1
ATOM 791 O O . GLY A 1 95 ? -20.678 -1.752 -7.541 1.00 94.81 95 GLY A O 1
ATOM 792 N N . ILE A 1 96 ? -18.616 -2.203 -8.297 1.00 95.62 96 ILE A N 1
ATOM 793 C CA . ILE A 1 96 ? -17.915 -1.388 -7.296 1.00 95.62 96 ILE A CA 1
ATOM 794 C C . ILE A 1 96 ? -17.802 0.046 -7.807 1.00 95.62 96 ILE A C 1
ATOM 796 O O . ILE A 1 96 ? -17.264 0.304 -8.883 1.00 95.62 96 ILE A O 1
ATOM 800 N N . GLN A 1 97 ? -18.281 1.000 -7.010 1.00 96.81 97 GLN A N 1
ATOM 801 C CA . GLN A 1 97 ? -18.169 2.415 -7.347 1.00 96.81 97 GLN A CA 1
ATOM 802 C C . GLN A 1 97 ? -16.721 2.883 -7.222 1.00 96.81 97 GLN A C 1
ATOM 804 O O . GLN A 1 97 ? -16.018 2.506 -6.280 1.00 96.81 97 GLN A O 1
ATOM 809 N N . THR A 1 98 ? -16.287 3.757 -8.130 1.00 98.00 98 THR A N 1
ATOM 810 C CA . THR A 1 98 ? -14.936 4.320 -8.093 1.00 98.00 98 THR A CA 1
ATOM 811 C C . THR A 1 98 ? -14.936 5.835 -7.908 1.00 98.00 98 THR A C 1
ATOM 813 O O . THR A 1 98 ? -15.834 6.545 -8.358 1.00 98.00 98 THR A O 1
ATOM 816 N N . ALA A 1 99 ? -13.900 6.344 -7.247 1.00 98.06 99 ALA A N 1
ATOM 817 C CA . ALA A 1 99 ? -13.611 7.769 -7.120 1.00 98.06 99 ALA A CA 1
ATOM 818 C C . ALA A 1 99 ? -12.129 8.034 -7.414 1.00 98.06 99 ALA A C 1
ATOM 820 O O . ALA A 1 99 ? -11.299 7.132 -7.327 1.00 98.06 99 ALA A O 1
ATOM 821 N N . GLN A 1 100 ? -11.780 9.270 -7.775 1.00 97.50 100 GLN A N 1
ATOM 822 C CA . GLN A 1 100 ? -10.397 9.657 -8.079 1.00 97.50 100 GLN A CA 1
ATOM 823 C C . GLN A 1 100 ? -9.852 10.620 -7.033 1.00 97.50 100 GLN A C 1
ATOM 825 O O . GLN A 1 100 ? -10.582 11.479 -6.542 1.00 97.50 100 GLN A O 1
ATOM 830 N N . LEU A 1 101 ? -8.556 10.498 -6.751 1.00 97.00 101 LEU A N 1
ATOM 831 C CA . LEU A 1 101 ? -7.833 11.411 -5.872 1.00 97.00 101 LEU A CA 1
ATOM 832 C C . LEU A 1 101 ? -7.204 12.569 -6.647 1.00 97.00 101 LEU A C 1
ATOM 834 O O . LEU A 1 101 ? -6.789 12.417 -7.800 1.00 97.00 101 LEU A O 1
ATOM 838 N N . THR A 1 102 ? -7.058 13.721 -5.992 1.00 95.62 102 THR A N 1
ATOM 839 C CA . THR A 1 102 ? -6.494 14.924 -6.630 1.00 95.62 102 THR A CA 1
ATOM 840 C C . THR A 1 102 ? -4.965 14.953 -6.664 1.00 95.62 102 THR A C 1
ATOM 842 O O . THR A 1 102 ? -4.372 15.645 -7.496 1.00 95.62 102 THR A O 1
ATOM 845 N N . ARG A 1 103 ? -4.298 14.210 -5.772 1.00 94.25 103 ARG A N 1
ATOM 846 C CA . ARG A 1 103 ? -2.831 14.214 -5.600 1.00 94.25 103 ARG A CA 1
ATOM 847 C C . ARG A 1 103 ? -2.218 12.855 -5.888 1.00 94.25 103 ARG A C 1
ATOM 849 O O . ARG A 1 103 ? -2.917 11.854 -5.822 1.00 94.25 103 ARG A O 1
ATOM 856 N N . SER A 1 104 ? -0.911 12.850 -6.168 1.00 94.00 104 SER A N 1
ATOM 857 C CA . SER A 1 104 ? -0.120 11.631 -6.380 1.00 94.00 104 SER A CA 1
ATOM 858 C C . SER A 1 104 ? -0.293 10.671 -5.209 1.00 94.00 104 SER A C 1
ATOM 860 O O . SER A 1 104 ? -0.077 11.056 -4.054 1.00 94.00 104 SER A O 1
ATOM 862 N N . PHE A 1 105 ? -0.678 9.443 -5.528 1.00 95.94 105 PHE A N 1
ATOM 863 C CA . PHE A 1 105 ? -0.982 8.398 -4.564 1.00 95.94 105 PHE A CA 1
ATOM 864 C C . PHE A 1 105 ? -0.816 7.038 -5.224 1.00 95.94 105 PHE A C 1
ATOM 866 O O . PHE A 1 105 ? -1.301 6.854 -6.342 1.00 95.94 105 PHE A O 1
ATOM 873 N N . GLU A 1 106 ? -0.172 6.101 -4.534 1.00 95.81 106 GLU A N 1
ATOM 874 C CA . GLU A 1 106 ? 0.117 4.766 -5.069 1.00 95.81 106 GLU A CA 1
ATOM 875 C C . GLU A 1 106 ? -0.573 3.646 -4.277 1.00 95.81 106 GLU A C 1
ATOM 877 O O . GLU A 1 106 ? -0.005 2.575 -4.100 1.00 95.81 106 GLU A O 1
ATOM 882 N N . GLY A 1 107 ? -1.814 3.882 -3.844 1.00 96.75 107 GLY A N 1
ATOM 883 C CA . GLY A 1 107 ? -2.733 2.830 -3.403 1.00 96.75 107 GLY A CA 1
ATOM 884 C C . GLY A 1 107 ? -2.526 2.345 -1.970 1.00 96.75 107 GLY A C 1
ATOM 885 O O . GLY A 1 107 ? -1.884 3.000 -1.146 1.00 96.75 107 GLY A O 1
ATOM 886 N N . GLU A 1 108 ? -3.074 1.167 -1.671 1.00 97.12 108 GLU A N 1
ATOM 887 C CA . GLU A 1 108 ? -2.860 0.461 -0.400 1.00 97.12 108 GLU A CA 1
ATOM 888 C C . GLU A 1 108 ? -1.386 0.143 -0.138 1.00 97.12 108 GLU A C 1
ATOM 890 O O . GLU A 1 108 ? -1.000 0.031 1.025 1.00 97.12 108 GLU A O 1
ATOM 895 N N . ALA A 1 109 ? -0.544 0.129 -1.179 1.00 96.31 109 ALA A N 1
ATOM 896 C CA . ALA A 1 109 ? 0.905 0.055 -1.016 1.00 96.31 109 ALA A CA 1
ATOM 897 C C . ALA A 1 109 ? 1.455 1.179 -0.117 1.00 96.31 109 ALA A C 1
ATOM 899 O O . ALA A 1 109 ? 2.469 0.985 0.553 1.00 96.31 109 ALA A O 1
ATOM 900 N N . ASP A 1 110 ? 0.785 2.338 -0.069 1.00 97.50 110 ASP A N 1
ATOM 901 C CA . ASP A 1 110 ? 1.154 3.492 0.757 1.00 97.50 110 ASP A CA 1
ATOM 902 C C . ASP A 1 110 ? 0.082 3.891 1.791 1.00 97.50 110 ASP A C 1
ATOM 904 O O . ASP A 1 110 ? 0.320 4.790 2.602 1.00 97.50 110 ASP A O 1
ATOM 908 N N . LEU A 1 111 ? -1.084 3.241 1.814 1.00 97.88 111 LEU A N 1
ATOM 909 C CA . LEU A 1 111 ? -2.143 3.483 2.798 1.00 97.88 111 LEU A CA 1
ATOM 910 C C . LEU A 1 111 ? -2.645 2.168 3.387 1.00 97.88 111 LEU A C 1
ATOM 912 O O . LEU A 1 111 ? -3.533 1.518 2.844 1.00 97.88 111 LEU A O 1
ATOM 916 N N . ILE A 1 112 ? -2.102 1.810 4.544 1.00 97.19 112 ILE A N 1
ATOM 917 C CA . ILE A 1 112 ? -2.271 0.483 5.128 1.00 97.19 112 ILE A CA 1
ATOM 918 C C . ILE A 1 112 ? -3.316 0.557 6.251 1.00 97.19 112 ILE A C 1
ATOM 920 O O . ILE A 1 112 ? -3.107 1.286 7.228 1.00 97.19 112 ILE A O 1
ATOM 924 N N . PRO A 1 113 ? -4.449 -0.162 6.141 1.00 96.50 113 PRO A N 1
ATOM 925 C CA . PRO A 1 113 ? -5.437 -0.255 7.213 1.00 96.50 113 PRO A CA 1
ATOM 926 C C . PRO A 1 113 ? -4.852 -0.926 8.457 1.00 96.50 113 PRO A C 1
ATOM 928 O O . PRO A 1 113 ? -4.147 -1.925 8.347 1.00 96.50 113 PRO A O 1
ATOM 931 N N . GLU A 1 114 ? -5.174 -0.420 9.642 1.00 95.25 114 GLU A N 1
ATOM 932 C CA . GLU A 1 114 ? -4.700 -0.965 10.915 1.00 95.25 114 GLU A CA 1
ATOM 933 C C . GLU A 1 114 ? -5.772 -0.761 11.993 1.00 95.25 114 GLU A C 1
ATOM 935 O O . GLU A 1 114 ? -5.988 0.365 12.449 1.00 95.25 114 GLU A O 1
ATOM 940 N N . CYS A 1 115 ? -6.481 -1.826 12.381 1.00 92.06 115 CYS A N 1
ATOM 941 C CA . CYS A 1 115 ? -7.635 -1.754 13.281 1.00 92.06 115 CYS A CA 1
ATOM 942 C C . CYS A 1 115 ? -8.640 -0.651 12.887 1.00 92.06 115 CYS A C 1
ATOM 944 O O . CYS A 1 115 ? -9.325 -0.714 11.870 1.00 92.06 115 CYS A O 1
ATOM 946 N N . SER A 1 116 ? -8.767 0.383 13.720 1.00 92.94 116 SER A N 1
ATOM 947 C CA . SER A 1 116 ? -9.686 1.511 13.541 1.00 92.94 116 SER A CA 1
ATOM 948 C C . SER A 1 116 ? -9.024 2.739 12.907 1.00 92.94 116 SER A C 1
ATOM 950 O O . SER A 1 116 ? -9.639 3.807 12.837 1.00 92.94 116 SER A O 1
ATOM 952 N N . ARG A 1 117 ? -7.777 2.608 12.447 1.00 95.94 117 ARG A N 1
ATOM 953 C CA . ARG A 1 117 ? -6.947 3.685 11.901 1.00 95.94 117 ARG A CA 1
ATOM 954 C C . ARG A 1 117 ? -6.233 3.252 10.619 1.00 95.94 117 ARG A C 1
ATOM 956 O O . ARG A 1 117 ? -6.417 2.144 10.125 1.00 95.94 117 ARG A O 1
ATOM 963 N N . TYR A 1 118 ? -5.455 4.167 10.054 1.00 97.75 118 TYR A N 1
ATOM 964 C CA . TYR A 1 118 ? -4.654 3.937 8.855 1.00 97.75 118 TYR A CA 1
ATOM 965 C C . TYR A 1 118 ? -3.217 4.402 9.066 1.00 97.75 118 TYR A C 1
ATOM 967 O O . TYR A 1 118 ? -2.954 5.364 9.792 1.00 97.75 118 TYR A O 1
ATOM 975 N N . ILE A 1 119 ? -2.287 3.743 8.391 1.00 97.94 119 ILE A N 1
ATOM 976 C CA . ILE A 1 119 ? -0.885 4.135 8.298 1.00 97.94 119 ILE A CA 1
ATOM 977 C C . ILE A 1 119 ? -0.680 4.706 6.902 1.00 97.94 119 ILE A C 1
ATOM 979 O O . ILE A 1 119 ? -0.916 4.015 5.917 1.00 97.94 119 ILE A O 1
ATOM 983 N N . PHE A 1 120 ? -0.260 5.966 6.815 1.00 98.06 120 PHE A N 1
ATOM 984 C CA . PHE A 1 120 ? -0.028 6.637 5.540 1.00 98.06 120 PHE A CA 1
ATOM 985 C C . PHE A 1 120 ? 1.460 6.868 5.321 1.00 98.06 120 PHE A C 1
ATOM 987 O O . PHE A 1 120 ? 2.126 7.560 6.094 1.00 98.06 120 PHE A O 1
ATOM 994 N N . ILE A 1 121 ? 1.975 6.298 4.247 1.00 97.00 121 ILE A N 1
ATOM 995 C CA . ILE A 1 121 ? 3.380 6.321 3.886 1.00 97.00 121 ILE A CA 1
ATOM 996 C C . ILE A 1 121 ? 3.536 7.381 2.813 1.00 97.00 121 ILE A C 1
ATOM 998 O O . ILE A 1 121 ? 2.880 7.355 1.779 1.00 97.00 121 ILE A O 1
ATOM 1002 N N . HIS A 1 122 ? 4.381 8.366 3.086 1.00 95.31 122 HIS A N 1
ATOM 1003 C CA . HIS A 1 122 ? 4.531 9.509 2.199 1.00 95.31 122 HIS A CA 1
ATOM 1004 C C . HIS A 1 122 ? 5.990 9.917 2.070 1.00 95.31 122 HIS A C 1
ATOM 1006 O O . HIS A 1 122 ? 6.828 9.649 2.940 1.00 95.31 122 HIS A O 1
ATOM 1012 N N . ASN A 1 123 ? 6.294 10.641 0.994 1.00 87.94 123 ASN A N 1
ATOM 1013 C CA . ASN A 1 123 ? 7.627 11.180 0.777 1.00 87.94 123 ASN A CA 1
ATOM 1014 C C . ASN A 1 123 ? 7.576 12.674 0.443 1.00 87.94 123 ASN A C 1
ATOM 1016 O O . ASN A 1 123 ? 7.112 13.077 -0.618 1.00 87.94 123 ASN A O 1
ATOM 1020 N N . ASN A 1 124 ? 8.124 13.498 1.340 1.00 75.75 124 ASN A N 1
ATOM 1021 C CA . ASN A 1 124 ? 8.223 14.950 1.146 1.00 75.75 124 ASN A CA 1
ATOM 1022 C C . ASN A 1 124 ? 9.536 15.381 0.502 1.00 75.75 124 ASN A C 1
ATOM 1024 O O . ASN A 1 124 ? 9.772 16.579 0.319 1.00 75.75 124 ASN A O 1
ATOM 1028 N N . ASN A 1 125 ? 10.413 14.431 0.168 1.00 67.12 125 ASN A N 1
ATOM 1029 C CA . ASN A 1 125 ? 11.684 14.758 -0.443 1.00 67.12 125 ASN A CA 1
ATOM 1030 C C . ASN A 1 125 ? 11.457 15.216 -1.885 1.00 67.12 125 ASN A C 1
ATOM 1032 O O . ASN A 1 125 ? 11.560 14.442 -2.831 1.00 67.12 125 ASN A O 1
ATOM 1036 N N . LYS A 1 126 ? 11.287 16.532 -2.049 1.00 65.75 126 LYS A N 1
ATOM 1037 C CA . LYS A 1 126 ? 11.434 17.254 -3.323 1.00 65.75 126 LYS A CA 1
ATOM 1038 C C . LYS A 1 126 ? 12.872 17.220 -3.861 1.00 65.75 126 LYS A C 1
ATOM 1040 O O . LYS A 1 126 ? 13.179 17.927 -4.815 1.00 65.75 126 LYS A O 1
ATOM 1045 N N . LYS A 1 127 ? 13.777 16.458 -3.231 1.00 66.44 127 LYS A N 1
ATOM 1046 C CA . LYS A 1 127 ? 15.143 16.275 -3.715 1.00 66.44 127 LYS A CA 1
ATOM 1047 C C . LYS A 1 127 ? 15.065 15.555 -5.053 1.00 66.44 127 LYS A C 1
ATOM 1049 O O . LYS A 1 127 ? 14.819 14.353 -5.115 1.00 66.44 127 LYS A O 1
ATOM 1054 N N . TYR A 1 128 ? 15.220 16.334 -6.113 1.00 68.94 128 TYR A N 1
ATOM 1055 C CA . TYR A 1 128 ? 15.274 15.826 -7.467 1.00 68.94 128 TYR A CA 1
ATOM 1056 C C . TYR A 1 128 ? 16.541 15.009 -7.631 1.00 68.94 128 TYR A C 1
ATOM 1058 O O . TYR A 1 128 ? 17.640 15.496 -7.369 1.00 68.94 128 TYR A O 1
ATOM 1066 N N . HIS A 1 129 ? 16.370 13.769 -8.068 1.00 70.75 129 HIS A N 1
ATOM 1067 C CA . HIS A 1 129 ? 17.481 12.976 -8.561 1.00 70.75 129 HIS A CA 1
ATOM 1068 C C . HIS A 1 129 ? 17.622 13.248 -10.046 1.00 70.75 129 HIS A C 1
ATOM 1070 O O . HIS A 1 129 ? 16.626 13.338 -10.762 1.00 70.75 129 HIS A O 1
ATOM 1076 N N . TYR A 1 130 ? 18.853 13.391 -10.503 1.00 79.81 130 TYR A N 1
ATOM 1077 C CA . TYR A 1 130 ? 19.158 13.518 -11.917 1.00 79.81 130 TYR A CA 1
ATOM 1078 C C . TYR A 1 130 ? 19.927 12.270 -12.320 1.00 79.81 130 TYR A C 1
ATOM 1080 O O . TYR A 1 130 ? 20.916 11.916 -11.683 1.00 79.81 130 TYR A O 1
ATOM 1088 N N . SER A 1 131 ? 19.444 11.586 -13.350 1.00 77.88 131 SER A N 1
ATOM 1089 C CA . SER A 1 131 ? 20.200 10.521 -14.012 1.00 77.88 131 SER A CA 1
ATOM 1090 C C . SER A 1 131 ? 20.735 11.058 -15.327 1.00 77.88 131 SER A C 1
ATOM 1092 O O . SER A 1 131 ? 20.034 11.800 -16.017 1.00 77.88 131 SER A O 1
ATOM 1094 N N . PHE A 1 132 ? 21.981 10.729 -15.655 1.00 87.06 132 PHE A N 1
ATOM 1095 C CA . PHE A 1 132 ? 22.550 11.075 -16.951 1.00 87.06 132 PHE A CA 1
ATOM 1096 C C . PHE A 1 132 ? 21.830 10.292 -18.055 1.00 87.06 132 PHE A C 1
ATOM 1098 O O . PHE A 1 132 ? 21.596 9.093 -17.908 1.00 87.06 132 PHE A O 1
ATOM 1105 N N . ARG A 1 133 ? 21.497 10.962 -19.163 1.00 82.06 133 ARG A N 1
ATOM 1106 C CA . ARG A 1 133 ? 20.971 10.322 -20.379 1.00 82.06 133 ARG A CA 1
ATOM 1107 C C . ARG A 1 133 ? 21.558 10.991 -21.625 1.00 82.06 133 ARG A C 1
ATOM 1109 O O . ARG A 1 133 ? 21.742 12.209 -21.600 1.00 82.06 133 ARG A O 1
ATOM 1116 N N . PRO A 1 134 ? 21.811 10.251 -22.718 1.00 86.25 134 PRO A N 1
ATOM 1117 C CA . PRO A 1 134 ? 22.338 10.809 -23.963 1.00 86.25 134 PRO A CA 1
AT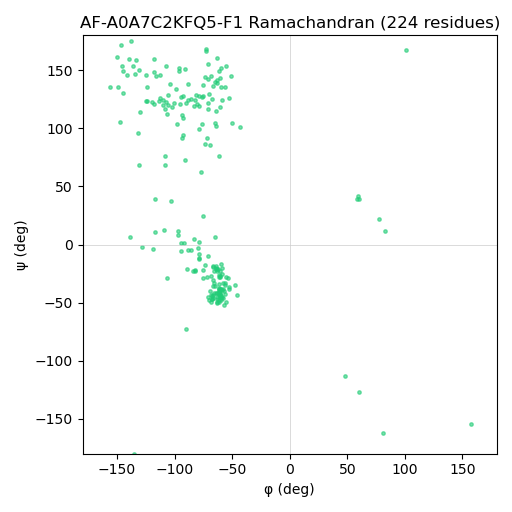OM 1118 C C . PRO A 1 134 ? 21.240 11.5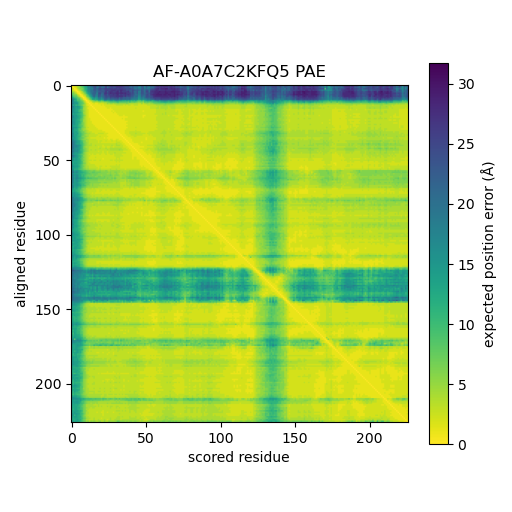47 -24.759 1.00 86.25 134 PRO A C 1
ATOM 1120 O O . PRO A 1 134 ? 20.868 11.147 -25.856 1.00 86.25 134 PRO A O 1
ATOM 1123 N N . SER A 1 135 ? 20.681 12.615 -24.188 1.00 89.38 135 SER A N 1
ATOM 1124 C CA . SER A 1 135 ? 19.700 13.506 -24.827 1.00 89.38 135 SER A CA 1
ATOM 1125 C C . SER A 1 135 ? 20.013 14.970 -24.503 1.00 89.38 135 SER A C 1
ATOM 1127 O O . SER A 1 135 ? 20.880 15.238 -23.680 1.00 89.38 135 SER A O 1
ATOM 1129 N N . ILE A 1 136 ? 19.287 15.931 -25.078 1.00 86.38 136 ILE A N 1
ATOM 1130 C CA . ILE A 1 136 ? 19.340 17.343 -24.660 1.00 86.38 136 ILE A CA 1
ATOM 1131 C C . ILE A 1 136 ? 18.018 17.670 -23.938 1.00 86.38 136 ILE A C 1
ATOM 1133 O O . ILE A 1 136 ? 16.967 17.577 -24.570 1.00 86.38 136 ILE A O 1
ATOM 1137 N N . PRO A 1 137 ? 18.022 18.014 -22.631 1.00 86.75 137 PRO A N 1
ATOM 1138 C CA . PRO A 1 137 ? 19.178 18.122 -21.733 1.00 86.75 137 PRO A CA 1
ATOM 1139 C C . PRO A 1 137 ? 19.798 16.751 -21.371 1.00 86.75 137 PRO A C 1
ATOM 1141 O O . PRO A 1 137 ? 19.072 15.746 -21.370 1.00 86.75 137 PRO A O 1
ATOM 1144 N N . PRO A 1 138 ? 21.101 16.701 -21.002 1.00 90.44 138 PRO A N 1
ATOM 1145 C CA . PRO A 1 138 ? 21.860 15.465 -20.733 1.00 90.44 138 PRO A CA 1
ATOM 1146 C C . PRO A 1 138 ? 21.519 14.817 -19.385 1.00 90.44 138 PRO A C 1
ATOM 1148 O O . PRO A 1 138 ? 22.315 14.107 -18.774 1.00 90.44 138 PRO A O 1
ATOM 1151 N N . TYR A 1 139 ? 20.321 15.092 -18.884 1.00 86.62 139 TYR A N 1
ATOM 1152 C CA . TYR A 1 139 ? 19.814 14.558 -17.640 1.00 86.62 139 TYR A CA 1
ATOM 1153 C C . TYR A 1 139 ? 18.311 14.310 -17.737 1.00 86.62 139 TYR A C 1
ATOM 1155 O O . TYR A 1 139 ? 17.572 15.009 -18.437 1.00 86.62 139 TYR A O 1
ATOM 1163 N N . GLN A 1 140 ? 17.852 13.302 -17.006 1.00 81.56 140 GLN A N 1
ATOM 1164 C CA . GLN A 1 140 ? 16.449 13.073 -16.711 1.00 81.56 140 GLN A CA 1
ATOM 1165 C C . GLN A 1 140 ? 16.222 13.352 -15.237 1.00 81.56 140 GLN A C 1
ATOM 1167 O O . GLN A 1 140 ? 16.860 12.753 -14.367 1.00 81.56 140 GLN A O 1
ATOM 1172 N N . ARG A 1 141 ? 15.285 14.257 -14.959 1.00 79.38 141 ARG A N 1
ATOM 1173 C CA . ARG A 1 141 ? 14.793 14.483 -13.607 1.00 79.38 141 ARG A CA 1
ATOM 1174 C C . ARG A 1 141 ? 13.946 13.284 -13.193 1.00 79.38 141 ARG A C 1
ATOM 1176 O O . ARG A 1 141 ? 12.900 13.019 -13.780 1.00 79.38 141 ARG A O 1
ATOM 1183 N N . LEU A 1 142 ? 14.387 12.576 -12.169 1.00 68.50 142 LEU A N 1
ATOM 1184 C CA . LEU A 1 142 ? 13.663 11.483 -11.545 1.00 68.50 142 LEU A CA 1
ATOM 1185 C C . LEU A 1 142 ? 12.854 12.058 -10.377 1.00 68.50 142 LEU A C 1
ATOM 1187 O O . LEU A 1 142 ? 13.357 12.218 -9.263 1.00 68.50 142 LEU A O 1
ATOM 1191 N N . ASN A 1 143 ? 11.590 12.396 -10.637 1.00 61.44 143 ASN A N 1
ATOM 1192 C CA . ASN A 1 143 ? 10.631 12.665 -9.568 1.00 61.44 143 ASN A CA 1
ATOM 1193 C C . ASN A 1 143 ? 10.208 11.316 -8.971 1.00 61.44 143 ASN A C 1
ATOM 1195 O O . ASN A 1 143 ? 9.430 10.589 -9.581 1.00 61.44 143 ASN A O 1
ATOM 1199 N N . ARG A 1 144 ? 10.738 10.976 -7.791 1.00 68.62 144 ARG A N 1
ATOM 1200 C CA . ARG A 1 144 ? 10.406 9.736 -7.069 1.00 68.62 144 ARG A CA 1
ATOM 1201 C C . ARG A 1 144 ? 9.447 9.974 -5.895 1.00 68.62 144 ARG A C 1
ATOM 1203 O O . ARG A 1 144 ? 9.617 9.394 -4.826 1.00 68.62 144 ARG A O 1
ATOM 1210 N N . ILE A 1 145 ? 8.484 10.880 -6.070 1.00 67.12 145 ILE A N 1
ATOM 1211 C CA . ILE A 1 145 ? 7.368 11.027 -5.126 1.00 67.12 145 ILE A CA 1
ATOM 1212 C C . ILE A 1 145 ? 6.335 9.978 -5.524 1.00 67.12 145 ILE A C 1
ATOM 1214 O O . ILE A 1 145 ? 5.912 9.953 -6.680 1.00 67.12 145 ILE A O 1
ATOM 1218 N N . HIS A 1 146 ? 6.040 9.059 -4.612 1.00 82.94 146 HIS A N 1
ATOM 1219 C CA . HIS A 1 146 ? 5.018 8.032 -4.799 1.00 82.94 146 HIS A CA 1
ATOM 1220 C C . HIS A 1 146 ? 3.697 8.603 -4.271 1.00 82.94 146 HIS A C 1
ATOM 1222 O O . HIS A 1 146 ? 2.899 9.132 -5.047 1.00 82.94 146 HIS A O 1
ATOM 1228 N N . SER A 1 147 ? 3.579 8.714 -2.948 1.00 92.44 147 SER A N 1
ATOM 1229 C CA . SER A 1 147 ? 2.462 9.407 -2.300 1.00 92.44 147 SER A CA 1
ATOM 1230 C C . SER A 1 147 ? 2.843 10.782 -1.729 1.00 92.44 147 SER A C 1
ATOM 1232 O O . SER A 1 147 ? 3.831 10.934 -0.997 1.00 92.44 147 SER A O 1
ATOM 1234 N N . ASP A 1 148 ? 2.057 11.804 -2.083 1.00 93.62 148 ASP A N 1
ATOM 1235 C CA . ASP A 1 148 ? 2.223 13.199 -1.649 1.00 93.62 148 ASP A CA 1
ATOM 1236 C C . ASP A 1 148 ? 1.624 13.409 -0.248 1.00 93.62 148 ASP A C 1
ATOM 1238 O O . ASP A 1 148 ? 0.456 13.117 -0.014 1.00 93.62 148 ASP A O 1
ATOM 1242 N N . TYR A 1 149 ? 2.376 13.983 0.695 1.00 94.94 149 TYR A N 1
ATOM 1243 C CA . TYR A 1 149 ? 1.845 14.296 2.029 1.00 94.94 149 TYR A CA 1
ATOM 1244 C C . TYR A 1 149 ? 0.664 15.266 2.013 1.00 94.94 149 TYR A C 1
ATOM 1246 O O . TYR A 1 149 ? -0.162 15.227 2.923 1.00 94.94 149 TYR A O 1
ATOM 1254 N N . GLN A 1 150 ? 0.557 16.130 0.998 1.00 95.19 150 GLN A N 1
ATOM 1255 C CA . GLN A 1 150 ? -0.596 17.023 0.856 1.00 95.19 150 GLN A CA 1
ATOM 1256 C C . GLN A 1 150 ? -1.909 16.253 0.655 1.00 95.19 150 GLN A C 1
ATOM 1258 O O . GLN A 1 150 ? -2.965 16.781 0.987 1.00 95.19 150 GLN A O 1
ATOM 1263 N N . LEU A 1 151 ? -1.851 14.994 0.205 1.00 96.00 151 LEU A N 1
ATOM 1264 C CA . LEU A 1 151 ? -3.007 14.100 0.125 1.00 96.00 151 LEU A CA 1
ATOM 1265 C C . LEU A 1 151 ? -3.625 13.813 1.506 1.00 96.00 151 LEU A C 1
ATOM 1267 O O . LEU A 1 151 ? -4.800 13.477 1.596 1.00 96.00 151 LEU A O 1
ATOM 1271 N N . LEU A 1 152 ? -2.883 13.990 2.607 1.00 97.19 152 LEU A N 1
ATOM 1272 C CA . LEU A 1 152 ? -3.374 13.688 3.955 1.00 97.19 152 LEU A CA 1
ATOM 1273 C C . LEU A 1 152 ? -4.678 14.429 4.303 1.00 97.19 152 LEU A C 1
ATOM 1275 O O . LEU A 1 152 ? -5.497 13.886 5.040 1.00 97.19 152 LEU A O 1
ATOM 1279 N N . SER A 1 153 ? -4.894 15.651 3.801 1.00 97.38 153 SER A N 1
ATOM 1280 C CA . SER A 1 153 ? -6.161 16.364 4.024 1.00 97.38 153 SER A CA 1
ATOM 1281 C C . SER A 1 153 ? -7.332 15.717 3.287 1.00 97.38 153 SER A C 1
ATOM 1283 O O . SER A 1 153 ? -8.413 15.608 3.854 1.00 97.38 153 SER A O 1
ATOM 1285 N N . GLU A 1 154 ? -7.105 15.264 2.055 1.00 97.94 154 GLU A N 1
ATOM 1286 C CA . GLU A 1 154 ? -8.099 14.555 1.243 1.00 97.94 154 GLU A CA 1
ATOM 1287 C C . GLU A 1 154 ? -8.421 13.186 1.861 1.00 97.94 154 GLU A C 1
ATOM 1289 O O . GLU A 1 154 ? -9.587 12.863 2.072 1.00 97.94 154 GLU A O 1
ATOM 1294 N N . LEU A 1 155 ? -7.404 12.431 2.301 1.00 97.88 155 LEU A N 1
ATOM 1295 C CA . LEU A 1 155 ? -7.607 11.162 3.013 1.00 97.88 155 LEU A CA 1
ATOM 1296 C C . LEU A 1 155 ? -8.421 11.334 4.297 1.00 97.88 155 LEU A C 1
ATOM 1298 O O . LEU A 1 155 ? -9.263 10.495 4.593 1.00 97.88 155 LEU A O 1
ATOM 1302 N N . LYS A 1 156 ? -8.212 12.416 5.057 1.00 97.50 156 LYS A N 1
ATOM 1303 C CA . LYS A 1 156 ? -9.022 12.709 6.252 1.00 97.50 156 LYS A CA 1
ATOM 1304 C C . LYS A 1 156 ? -10.485 12.987 5.914 1.00 97.50 156 LYS A C 1
ATOM 1306 O O . LYS A 1 156 ? -11.357 12.600 6.679 1.00 97.50 156 LYS A O 1
ATOM 1311 N N . GLN A 1 157 ? -10.765 13.637 4.785 1.00 97.44 157 GLN A N 1
ATOM 1312 C CA . GLN A 1 157 ? -12.144 13.846 4.333 1.00 97.44 157 GLN A CA 1
ATOM 1313 C C . GLN A 1 157 ? -12.801 12.516 3.953 1.00 97.44 157 GLN A C 1
ATOM 1315 O O . GLN A 1 157 ? -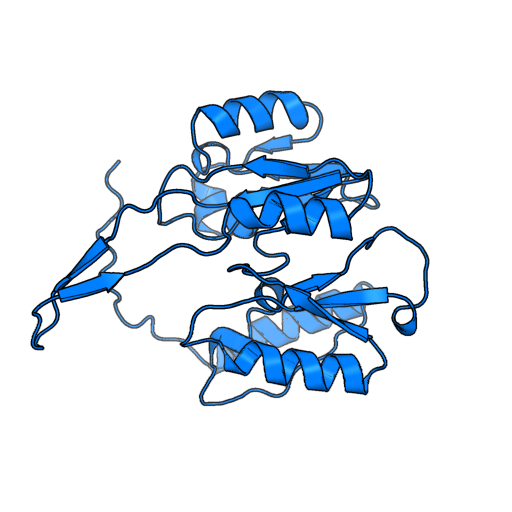13.929 12.256 4.360 1.00 97.44 157 GLN A O 1
ATOM 1320 N N . ILE A 1 158 ? -12.069 11.655 3.243 1.00 97.19 158 ILE A N 1
ATOM 1321 C CA . ILE A 1 158 ? -12.546 10.338 2.801 1.00 97.19 158 ILE A CA 1
ATOM 1322 C C . ILE A 1 158 ? -12.769 9.382 3.983 1.00 97.19 158 ILE A C 1
ATOM 1324 O O . ILE A 1 158 ? -13.791 8.707 4.068 1.00 97.19 158 ILE A O 1
ATOM 1328 N N . LEU A 1 159 ? -11.807 9.312 4.904 1.00 96.56 159 LEU A N 1
ATOM 1329 C CA . LEU A 1 159 ? -11.803 8.365 6.023 1.00 96.56 159 LEU A CA 1
ATOM 1330 C C . LEU A 1 159 ? -12.539 8.894 7.268 1.00 96.56 159 LEU A C 1
ATOM 1332 O O . LEU A 1 159 ? -12.685 8.168 8.257 1.00 96.56 159 LEU A O 1
ATOM 1336 N N . GLY A 1 160 ? -13.003 10.146 7.231 1.00 95.38 160 GLY A N 1
ATOM 1337 C CA . GLY A 1 160 ? -13.721 10.806 8.317 1.00 95.38 160 GLY A CA 1
ATOM 1338 C C . GLY A 1 160 ? -12.890 10.907 9.598 1.00 95.38 160 GLY A C 1
ATOM 1339 O O . GLY A 1 160 ? -11.758 11.384 9.603 1.00 95.38 160 GLY A O 1
ATOM 1340 N N . ASN A 1 161 ? -13.450 10.433 10.712 1.00 94.69 161 ASN A N 1
ATOM 1341 C CA . ASN A 1 161 ? -12.831 10.543 12.040 1.00 94.69 161 ASN A CA 1
ATOM 1342 C C . ASN A 1 161 ? -11.726 9.509 12.311 1.00 94.69 161 ASN A C 1
ATOM 1344 O O . ASN A 1 161 ? -11.189 9.461 13.420 1.00 94.69 161 ASN A O 1
ATOM 1348 N N . LYS A 1 162 ? -11.397 8.650 11.342 1.00 95.94 162 LYS A N 1
ATOM 1349 C CA . LYS A 1 162 ? -10.384 7.613 11.542 1.00 95.94 162 LYS A CA 1
ATOM 1350 C C . LYS A 1 162 ? -8.991 8.236 11.637 1.00 95.94 162 LYS A C 1
ATOM 1352 O O . LYS A 1 162 ? -8.609 9.010 10.756 1.00 95.94 162 LYS A O 1
ATOM 1357 N N . PRO A 1 163 ? -8.200 7.901 12.671 1.00 97.06 163 PRO A N 1
ATOM 1358 C CA . PRO A 1 163 ? -6.834 8.389 12.767 1.00 97.06 163 PRO A CA 1
ATOM 1359 C C . PRO A 1 163 ? -5.997 7.931 11.568 1.00 97.06 163 PRO A C 1
ATOM 1361 O O . PRO A 1 163 ? -6.130 6.802 11.098 1.00 97.06 163 PRO A O 1
ATOM 1364 N N . ILE A 1 164 ? -5.099 8.800 11.108 1.00 98.00 164 ILE A N 1
ATOM 1365 C CA . ILE A 1 164 ? -4.111 8.480 10.076 1.00 98.00 164 ILE A CA 1
ATOM 1366 C C . ILE A 1 164 ? -2.730 8.783 10.650 1.00 98.00 164 ILE A C 1
ATOM 1368 O O . ILE A 1 164 ? -2.480 9.909 11.086 1.00 98.00 164 ILE A O 1
ATOM 1372 N N . ILE A 1 165 ? -1.845 7.789 10.656 1.00 98.06 165 ILE A N 1
ATOM 1373 C CA . ILE A 1 165 ? -0.471 7.891 11.150 1.00 98.06 165 ILE A CA 1
ATOM 1374 C C . ILE A 1 165 ? 0.456 8.123 9.955 1.00 98.06 165 ILE A C 1
ATOM 1376 O O . ILE A 1 165 ? 0.743 7.173 9.226 1.00 98.06 165 ILE A O 1
ATOM 1380 N N . PRO A 1 166 ? 0.938 9.357 9.730 1.00 97.88 166 PRO A N 1
ATOM 1381 C CA . PRO A 1 166 ? 1.873 9.625 8.652 1.00 97.88 166 PRO A CA 1
ATOM 1382 C C . PRO A 1 166 ? 3.278 9.137 9.023 1.00 97.88 166 PRO A C 1
ATOM 1384 O O . PRO A 1 166 ? 3.837 9.518 10.059 1.00 97.88 166 PRO A O 1
ATOM 1387 N N . LEU A 1 167 ? 3.874 8.330 8.153 1.00 97.06 167 LEU A N 1
ATOM 1388 C CA . LEU A 1 167 ? 5.236 7.830 8.276 1.00 97.06 167 LEU A CA 1
ATOM 1389 C C . LEU A 1 167 ? 6.049 8.177 7.023 1.00 97.06 167 LEU A C 1
ATOM 1391 O O . LEU A 1 167 ? 5.549 8.199 5.902 1.00 97.06 167 LEU A O 1
ATOM 1395 N N . THR A 1 168 ? 7.337 8.444 7.225 1.00 95.44 168 THR A N 1
ATOM 1396 C CA . THR A 1 168 ? 8.282 8.813 6.171 1.00 95.44 168 THR A CA 1
ATOM 1397 C C . THR A 1 168 ? 9.414 7.784 6.116 1.00 95.44 168 THR A C 1
ATOM 1399 O O . THR A 1 168 ? 10.108 7.608 7.130 1.00 95.44 168 THR A O 1
ATOM 1402 N N . PRO A 1 169 ? 9.651 7.136 4.962 1.00 94.44 169 PRO A N 1
ATOM 1403 C CA . PRO A 1 169 ? 10.798 6.253 4.759 1.00 94.44 169 PRO A CA 1
ATOM 1404 C C . PRO A 1 169 ? 12.146 6.970 4.954 1.00 94.44 169 PRO A C 1
ATOM 1406 O O . PRO A 1 169 ? 12.266 8.178 4.740 1.00 94.44 169 PRO A O 1
ATOM 1409 N N . SER A 1 170 ? 13.189 6.240 5.361 1.00 91.62 170 SER A N 1
ATOM 1410 C CA . SER A 1 170 ? 14.534 6.796 5.594 1.00 91.62 170 SER A CA 1
ATOM 1411 C C . SER A 1 170 ? 15.299 7.093 4.305 1.00 91.62 170 SER A C 1
ATOM 1413 O O . SER A 1 170 ? 16.155 7.981 4.288 1.00 91.62 170 SER A O 1
ATOM 1415 N N . ARG A 1 171 ? 15.015 6.353 3.227 1.00 85.75 171 ARG A N 1
ATOM 1416 C CA . ARG A 1 171 ? 15.744 6.426 1.955 1.00 85.75 171 ARG A CA 1
ATOM 1417 C C . ARG A 1 171 ? 14.862 6.096 0.757 1.00 85.75 171 ARG A C 1
ATOM 1419 O O . ARG A 1 171 ? 13.843 5.433 0.879 1.00 85.75 171 ARG A O 1
ATOM 1426 N N . HIS A 1 172 ? 15.312 6.507 -0.427 1.00 72.62 172 HIS A N 1
ATOM 1427 C CA . HIS A 1 172 ? 14.571 6.347 -1.684 1.00 72.62 172 HIS A CA 1
ATOM 1428 C C . HIS A 1 172 ? 14.374 4.897 -2.143 1.00 72.62 172 HIS A C 1
ATOM 1430 O O . HIS A 1 172 ? 13.460 4.648 -2.916 1.00 72.62 172 HIS A O 1
ATOM 1436 N N . GLY A 1 173 ? 15.212 3.952 -1.703 1.00 77.31 173 GLY A N 1
ATOM 1437 C CA . GLY A 1 173 ? 15.034 2.527 -2.025 1.00 77.31 173 GLY A CA 1
ATOM 1438 C C . GLY A 1 173 ? 13.841 1.880 -1.313 1.00 77.31 173 GLY A C 1
ATOM 1439 O O . GLY A 1 173 ? 13.478 0.758 -1.632 1.00 77.31 173 GLY A O 1
ATOM 1440 N N . PHE A 1 174 ? 13.238 2.589 -0.360 1.00 82.75 174 PHE A N 1
ATOM 1441 C CA . PHE A 1 174 ? 12.085 2.168 0.425 1.00 82.75 174 PHE A CA 1
ATOM 1442 C C . PHE A 1 174 ? 10.868 2.970 -0.015 1.00 82.75 174 PHE A C 1
ATOM 1444 O O . PHE A 1 174 ? 10.435 3.899 0.665 1.00 82.75 174 PHE A O 1
ATOM 1451 N N . TYR A 1 175 ? 10.432 2.711 -1.242 1.00 78.50 175 TYR A N 1
ATOM 1452 C CA . TYR A 1 175 ? 9.533 3.617 -1.943 1.00 78.50 175 TYR A CA 1
ATOM 1453 C C . TYR A 1 175 ? 8.049 3.342 -1.705 1.00 78.50 175 TYR A C 1
ATOM 1455 O O . TYR A 1 175 ? 7.272 4.280 -1.840 1.00 78.50 175 TYR A O 1
ATOM 1463 N N . HIS A 1 176 ? 7.701 2.124 -1.282 1.00 90.06 176 HIS A N 1
ATOM 1464 C CA . HIS A 1 176 ? 6.355 1.763 -0.845 1.00 90.06 176 HIS A CA 1
ATOM 1465 C C . HIS A 1 176 ? 6.299 1.366 0.617 1.00 90.06 176 HIS A C 1
ATOM 1467 O O . HIS A 1 176 ? 7.220 0.728 1.138 1.00 90.06 176 HIS A O 1
ATOM 1473 N N . GLY A 1 177 ? 5.180 1.720 1.237 1.00 92.38 177 GLY A N 1
ATOM 1474 C CA . GLY A 1 177 ? 4.799 1.337 2.585 1.00 92.38 177 GLY A CA 1
ATOM 1475 C C . GLY A 1 177 ? 4.777 -0.155 2.844 1.00 92.38 177 GLY A C 1
ATOM 1476 O O . GLY A 1 177 ? 5.383 -0.599 3.814 1.00 92.38 177 GLY A O 1
ATOM 1477 N N . GLU A 1 178 ? 4.126 -0.910 1.964 1.00 94.62 178 GLU A N 1
ATOM 1478 C CA . GLU A 1 178 ? 3.892 -2.353 2.118 1.00 94.62 178 GLU A CA 1
ATOM 1479 C C . GLU A 1 178 ? 5.179 -3.175 2.243 1.00 94.62 178 GLU A C 1
ATOM 1481 O O . GLU A 1 178 ? 5.191 -4.213 2.892 1.00 94.62 178 GLU A O 1
ATOM 1486 N N . ASN A 1 179 ? 6.293 -2.673 1.700 1.00 94.44 179 ASN A N 1
ATOM 1487 C CA . ASN A 1 179 ? 7.603 -3.304 1.850 1.00 94.44 179 ASN A CA 1
ATOM 1488 C C . ASN A 1 179 ? 8.214 -3.082 3.245 1.00 94.44 179 ASN A C 1
ATOM 1490 O O . ASN A 1 179 ? 9.142 -3.781 3.633 1.00 94.44 179 ASN A O 1
ATOM 1494 N N . LEU A 1 180 ? 7.777 -2.053 3.974 1.00 96.75 180 LEU A N 1
ATOM 1495 C CA . LEU A 1 180 ? 8.346 -1.649 5.264 1.00 96.75 180 LEU A CA 1
ATOM 1496 C C . LEU A 1 180 ? 7.460 -2.005 6.446 1.00 96.75 180 LEU A C 1
ATOM 1498 O O . LEU A 1 180 ? 7.963 -2.127 7.566 1.00 96.75 180 LEU A O 1
ATOM 1502 N N . ILE A 1 181 ? 6.151 -2.048 6.225 1.00 97.38 181 ILE A N 1
ATOM 1503 C CA . ILE A 1 181 ? 5.164 -2.270 7.262 1.00 97.38 181 ILE A CA 1
ATOM 1504 C C . ILE A 1 181 ? 3.959 -3.002 6.683 1.00 97.38 181 ILE A C 1
ATOM 1506 O O . ILE A 1 181 ? 3.462 -2.654 5.617 1.00 97.38 181 ILE A O 1
ATOM 1510 N N . ASN A 1 182 ? 3.486 -4.005 7.410 1.00 97.38 182 ASN A N 1
ATOM 1511 C CA . ASN A 1 182 ? 2.296 -4.777 7.083 1.00 97.38 182 ASN A CA 1
ATOM 1512 C C . ASN A 1 182 ? 1.467 -4.966 8.358 1.00 97.38 182 ASN A C 1
ATOM 1514 O O . ASN A 1 182 ? 2.002 -4.927 9.470 1.00 97.38 182 ASN A O 1
ATOM 1518 N N . THR A 1 183 ? 0.160 -5.139 8.209 1.00 97.19 183 THR A N 1
ATOM 1519 C CA . THR A 1 183 ? -0.770 -5.350 9.314 1.00 97.19 183 THR A CA 1
ATOM 1520 C C . THR A 1 183 ? -1.552 -6.639 9.101 1.00 97.19 183 THR A C 1
ATOM 1522 O O . THR A 1 183 ? -2.032 -6.926 8.007 1.00 97.19 183 THR A O 1
ATOM 1525 N N . PHE A 1 184 ? -1.686 -7.438 10.156 1.00 96.12 184 PHE A N 1
ATOM 1526 C CA . PHE A 1 184 ? -2.291 -8.767 10.076 1.00 96.12 184 PHE A CA 1
ATOM 1527 C C . PHE A 1 184 ? -3.054 -9.119 11.358 1.00 96.12 184 PHE A C 1
ATOM 1529 O O . PHE A 1 184 ? -3.004 -8.390 12.350 1.00 96.12 184 PHE A O 1
ATOM 1536 N N . GLY A 1 185 ? -3.787 -10.231 11.320 1.00 94.88 185 GLY A N 1
ATOM 1537 C CA . GLY A 1 185 ? -4.782 -10.592 12.332 1.00 94.88 185 GLY A CA 1
ATOM 1538 C C . GLY A 1 185 ? -6.203 -10.290 11.857 1.00 94.88 185 GLY A C 1
ATOM 1539 O O . GLY A 1 185 ? -6.401 -9.615 10.843 1.00 94.88 185 GLY A O 1
ATOM 1540 N N . ALA A 1 186 ? -7.203 -10.805 12.575 1.00 90.69 186 ALA A N 1
ATOM 1541 C CA . ALA A 1 186 ? -8.612 -10.703 12.177 1.00 90.69 186 ALA A CA 1
ATOM 1542 C C . ALA A 1 186 ? -9.090 -9.244 12.062 1.00 90.69 186 ALA A C 1
ATOM 1544 O O . ALA A 1 186 ? -9.977 -8.929 11.266 1.00 90.69 186 ALA A O 1
ATOM 1545 N N . TYR A 1 187 ? -8.464 -8.347 12.824 1.00 91.69 187 TYR A N 1
ATOM 1546 C CA . TYR A 1 187 ? -8.735 -6.917 12.839 1.00 91.69 187 TYR A CA 1
ATOM 1547 C C . TYR A 1 187 ? -7.532 -6.087 12.380 1.00 91.69 187 TYR A C 1
ATOM 1549 O O . TYR A 1 187 ? -7.573 -4.864 12.493 1.00 91.69 187 TYR A O 1
ATOM 1557 N N . ARG A 1 188 ? -6.490 -6.717 11.816 1.00 95.31 188 ARG A N 1
ATOM 1558 C CA . ARG A 1 188 ? -5.215 -6.068 11.461 1.00 95.31 188 ARG A CA 1
ATOM 1559 C C . ARG A 1 188 ? -4.529 -5.423 12.671 1.00 95.31 188 ARG A C 1
ATOM 1561 O O . ARG A 1 188 ? -3.992 -4.321 12.588 1.00 95.31 188 ARG A O 1
ATOM 1568 N N . GLU A 1 189 ? -4.601 -6.101 13.809 1.00 94.62 189 GLU A N 1
ATOM 1569 C CA . GLU A 1 189 ? -4.115 -5.637 15.103 1.00 94.62 189 GLU A CA 1
ATOM 1570 C C . GLU A 1 189 ? -2.620 -5.854 15.319 1.00 94.62 189 GLU A C 1
ATOM 1572 O O . GLU A 1 189 ? -2.011 -5.140 16.117 1.00 94.62 189 GLU A O 1
ATOM 1577 N N . HIS A 1 190 ? -2.008 -6.788 14.601 1.00 97.56 190 HIS A N 1
ATOM 1578 C CA . HIS A 1 190 ? -0.573 -7.016 14.654 1.00 97.56 190 HIS A CA 1
ATOM 1579 C C . HIS A 1 190 ? 0.126 -6.277 13.524 1.00 97.56 190 HIS A C 1
ATOM 1581 O O . HIS A 1 190 ? -0.437 -6.081 12.449 1.00 97.56 190 HIS A O 1
ATOM 1587 N N . VAL A 1 191 ? 1.363 -5.859 13.777 1.00 98.00 191 VAL A N 1
ATOM 1588 C CA . VAL A 1 191 ? 2.152 -5.075 12.827 1.00 98.00 191 VAL A CA 1
ATOM 1589 C C . VAL A 1 191 ? 3.471 -5.786 12.583 1.00 98.00 191 VAL A C 1
ATOM 1591 O O . VAL A 1 191 ? 4.223 -6.017 13.521 1.00 98.00 191 VAL A O 1
ATOM 1594 N N . LEU A 1 192 ? 3.786 -6.100 11.335 1.00 98.25 192 LEU A N 1
ATOM 1595 C CA . LEU A 1 192 ? 5.126 -6.505 10.922 1.00 98.25 192 LEU A CA 1
ATOM 1596 C C . LEU A 1 192 ? 5.852 -5.257 10.419 1.00 98.25 192 LEU A C 1
ATOM 1598 O O . LEU A 1 192 ? 5.291 -4.528 9.605 1.00 98.25 192 LEU A O 1
ATOM 1602 N N . VAL A 1 193 ? 7.045 -4.941 10.930 1.00 98.00 193 VAL A N 1
ATOM 1603 C CA . VAL A 1 193 ? 7.704 -3.662 10.610 1.00 98.00 193 VAL A CA 1
ATOM 1604 C C . VAL A 1 193 ? 9.223 -3.758 10.518 1.00 98.00 193 VAL A C 1
ATOM 1606 O O . VAL A 1 193 ? 9.902 -4.192 11.447 1.00 98.00 193 VAL A O 1
ATOM 1609 N N . TYR A 1 194 ? 9.791 -3.233 9.435 1.00 97.88 194 TYR A N 1
ATOM 1610 C CA . TYR A 1 194 ? 11.225 -2.987 9.312 1.00 97.88 194 TYR A CA 1
ATOM 1611 C C . TYR A 1 194 ? 11.558 -1.544 9.726 1.00 97.88 194 TYR A C 1
ATOM 1613 O O . TYR A 1 194 ? 11.517 -0.606 8.926 1.00 97.88 194 TYR A O 1
ATOM 1621 N N . LEU A 1 195 ? 11.885 -1.336 11.009 1.00 97.31 195 LEU A N 1
ATOM 1622 C CA . LEU A 1 195 ? 12.059 0.010 11.584 1.00 97.31 195 LEU A CA 1
ATOM 1623 C C . LEU A 1 195 ? 13.178 0.831 10.926 1.00 97.31 195 LEU A C 1
ATOM 1625 O O . LEU A 1 195 ? 13.022 2.036 10.731 1.00 97.31 195 LEU A O 1
ATOM 1629 N N . GLU A 1 196 ? 14.294 0.209 10.547 1.00 96.38 196 GLU A N 1
ATOM 1630 C CA . GLU A 1 196 ? 15.402 0.901 9.862 1.00 96.38 196 GLU A CA 1
ATOM 1631 C C . GLU A 1 196 ? 14.985 1.453 8.480 1.00 96.38 196 GLU A C 1
ATOM 1633 O O . GLU A 1 196 ? 15.594 2.392 7.949 1.00 96.38 196 GLU A O 1
ATOM 1638 N N . GLY A 1 197 ? 13.876 0.926 7.952 1.00 95.19 197 GLY A N 1
ATOM 1639 C CA . GLY A 1 197 ? 13.108 1.425 6.820 1.00 95.19 197 GLY A CA 1
ATOM 1640 C C . GLY A 1 197 ? 12.661 2.880 6.925 1.00 95.19 197 GLY A C 1
ATOM 1641 O O . GLY A 1 197 ? 12.518 3.574 5.919 1.00 95.19 197 GLY A O 1
ATOM 1642 N N . PHE A 1 198 ? 12.467 3.370 8.146 1.00 96.31 198 PHE A N 1
ATOM 1643 C CA . PHE A 1 198 ? 11.821 4.646 8.429 1.00 96.31 198 PHE A CA 1
ATOM 1644 C C . PHE A 1 198 ? 12.796 5.723 8.897 1.00 96.31 198 PHE A C 1
ATOM 1646 O O . PHE A 1 198 ? 13.836 5.443 9.495 1.00 96.31 198 PHE A O 1
ATOM 1653 N N . SER A 1 199 ? 12.442 6.991 8.664 1.00 95.12 199 SER A N 1
ATOM 1654 C CA . SER A 1 199 ? 13.151 8.137 9.244 1.00 95.12 199 SER A CA 1
ATOM 1655 C C . SER A 1 199 ? 13.202 8.031 10.775 1.00 95.12 199 SER A C 1
ATOM 1657 O O . SER A 1 199 ? 12.294 7.467 11.382 1.00 95.12 199 SER A O 1
ATOM 1659 N N . ARG A 1 200 ? 14.207 8.624 11.438 1.00 96.31 200 ARG A N 1
ATOM 1660 C CA . ARG A 1 200 ? 14.315 8.582 12.916 1.00 96.31 200 ARG A CA 1
ATOM 1661 C C . ARG A 1 200 ? 13.037 9.045 13.625 1.00 96.31 200 ARG A C 1
ATOM 1663 O O . ARG A 1 200 ? 12.641 8.460 14.627 1.00 96.31 200 ARG A O 1
ATOM 1670 N N . ARG A 1 201 ? 12.370 10.071 13.084 1.00 97.12 201 ARG A N 1
ATOM 1671 C CA . ARG A 1 201 ? 11.085 10.551 13.605 1.00 97.12 201 ARG A CA 1
ATOM 1672 C C . ARG A 1 201 ? 10.010 9.472 13.486 1.00 97.12 201 ARG A C 1
ATOM 1674 O O . ARG A 1 201 ? 9.351 9.169 14.474 1.00 97.12 201 ARG A O 1
ATOM 1681 N N . SER A 1 202 ? 9.853 8.883 12.303 1.00 97.25 202 SER A N 1
ATOM 1682 C CA . SER A 1 202 ? 8.871 7.822 12.061 1.00 97.25 202 SER A CA 1
ATOM 1683 C C . SER A 1 202 ? 9.181 6.546 12.841 1.00 97.25 202 SER A C 1
ATOM 1685 O O . SER A 1 202 ? 8.254 5.927 13.332 1.00 97.25 202 SER A O 1
ATOM 1687 N N . GLN A 1 203 ? 10.451 6.211 13.080 1.00 97.81 203 GLN A N 1
ATOM 1688 C CA . GLN A 1 203 ? 10.828 5.137 14.006 1.00 97.81 203 GLN A CA 1
ATOM 1689 C C . GLN A 1 203 ? 10.315 5.403 15.424 1.00 97.81 203 GLN A C 1
ATOM 1691 O O . GLN A 1 203 ? 9.781 4.498 16.061 1.00 97.81 203 GLN A O 1
ATOM 1696 N N . GLY A 1 204 ? 10.454 6.639 15.917 1.00 98.12 204 GLY A N 1
ATOM 1697 C CA . GLY A 1 204 ? 9.901 7.044 17.211 1.00 98.12 204 GLY A CA 1
ATOM 1698 C C . GLY A 1 204 ? 8.378 6.904 17.261 1.00 98.12 204 GLY A C 1
ATOM 1699 O O . GLY A 1 204 ? 7.849 6.375 18.236 1.00 98.12 204 GLY A O 1
ATOM 1700 N N . VAL A 1 205 ? 7.684 7.305 16.188 1.00 98.12 205 VAL A N 1
ATOM 1701 C CA . VAL A 1 205 ? 6.232 7.104 16.045 1.00 98.12 205 VAL A CA 1
ATOM 1702 C C . VAL A 1 205 ? 5.893 5.614 16.052 1.00 98.12 205 VAL A C 1
ATOM 1704 O O . VAL A 1 205 ? 5.073 5.207 16.862 1.00 98.12 205 VAL A O 1
ATOM 1707 N N . CYS A 1 206 ? 6.560 4.779 15.253 1.00 97.56 206 CYS A N 1
ATOM 1708 C CA . CYS A 1 206 ? 6.286 3.342 15.211 1.00 97.56 206 CYS A CA 1
ATOM 1709 C C . CYS A 1 206 ? 6.480 2.671 16.577 1.00 97.56 206 CYS A C 1
ATOM 1711 O O . CYS A 1 206 ? 5.619 1.920 17.027 1.00 97.56 206 CYS A O 1
ATOM 1713 N N . LYS A 1 207 ? 7.581 2.980 17.274 1.00 97.50 207 LYS A N 1
ATOM 1714 C CA . LYS A 1 207 ? 7.844 2.452 18.623 1.00 97.50 207 LYS A CA 1
ATOM 1715 C C . LYS A 1 207 ? 6.773 2.887 19.622 1.00 97.50 207 LYS A C 1
ATOM 1717 O O . LYS A 1 207 ? 6.367 2.095 20.464 1.00 97.50 207 LYS A O 1
ATOM 1722 N N . LYS A 1 208 ? 6.289 4.125 19.527 1.00 97.62 208 LYS A N 1
ATOM 1723 C CA . LYS A 1 208 ? 5.219 4.621 20.397 1.00 97.62 208 LYS A CA 1
ATOM 1724 C C . LYS A 1 208 ? 3.870 3.966 20.079 1.00 97.62 208 LYS A C 1
ATOM 1726 O O . LYS A 1 208 ? 3.186 3.517 20.988 1.00 97.62 208 LYS A O 1
ATOM 1731 N N . GLU A 1 209 ? 3.500 3.916 18.803 1.00 97.25 209 GLU A N 1
ATOM 1732 C CA . GLU A 1 209 ? 2.154 3.553 18.345 1.00 97.25 209 GLU A CA 1
ATOM 1733 C C . GLU A 1 209 ? 1.920 2.040 18.225 1.00 97.25 209 GLU A C 1
ATOM 1735 O O . GLU A 1 209 ? 0.763 1.607 18.244 1.00 97.25 209 GLU A O 1
ATOM 1740 N N . PHE A 1 210 ? 2.985 1.239 18.084 1.00 96.38 210 PHE A N 1
ATOM 1741 C CA . PHE A 1 210 ? 2.884 -0.195 17.779 1.00 96.38 210 PHE A CA 1
ATOM 1742 C C . PHE A 1 210 ? 3.679 -1.112 18.724 1.00 96.38 210 PHE A C 1
ATOM 1744 O O . PHE A 1 210 ? 3.590 -2.322 18.565 1.00 96.38 210 PHE A O 1
ATOM 1751 N N . SER A 1 211 ? 4.431 -0.599 19.709 1.00 92.69 211 SER A N 1
ATOM 1752 C CA . SER A 1 211 ? 5.386 -1.397 20.519 1.00 92.69 211 SER A CA 1
ATOM 1753 C C . SER A 1 211 ? 4.867 -2.740 21.039 1.00 92.69 211 SER A C 1
ATOM 1755 O O . SER A 1 211 ? 5.583 -3.729 20.964 1.00 92.69 211 SER A O 1
ATOM 1757 N N . HIS A 1 212 ? 3.640 -2.795 21.551 1.00 94.62 212 HIS A N 1
ATOM 1758 C CA . HIS A 1 212 ? 3.071 -3.996 22.175 1.00 94.62 212 HIS A CA 1
ATOM 1759 C C . HIS A 1 212 ? 2.569 -5.058 21.181 1.00 94.62 212 HIS A C 1
ATOM 1761 O O . HIS A 1 212 ? 2.192 -6.148 21.597 1.00 94.62 212 HIS A O 1
ATOM 1767 N N . ARG A 1 213 ? 2.540 -4.748 19.881 1.00 95.81 213 ARG A N 1
ATOM 1768 C CA . ARG A 1 213 ? 2.002 -5.621 18.820 1.00 95.81 213 ARG A CA 1
ATOM 1769 C C . ARG A 1 213 ? 2.847 -5.642 17.549 1.00 95.81 213 ARG A C 1
ATOM 1771 O O . ARG A 1 213 ? 2.425 -6.203 16.540 1.00 95.81 213 ARG A O 1
ATOM 1778 N N . ALA A 1 214 ? 4.011 -4.999 17.597 1.00 96.62 214 ALA A N 1
ATOM 1779 C CA . ALA A 1 214 ? 4.953 -4.938 16.500 1.00 96.62 214 ALA A CA 1
ATOM 1780 C C . ALA A 1 214 ? 5.911 -6.129 16.554 1.00 96.62 214 ALA A C 1
ATOM 1782 O O . ALA A 1 214 ? 6.631 -6.314 17.534 1.00 96.62 214 ALA A O 1
ATOM 1783 N N . ILE A 1 215 ? 5.966 -6.884 15.465 1.00 97.94 215 ILE A N 1
ATOM 1784 C CA . ILE A 1 215 ? 7.031 -7.827 15.159 1.00 97.94 215 ILE A CA 1
ATOM 1785 C C . ILE A 1 215 ? 8.041 -7.069 14.303 1.00 97.94 215 ILE A C 1
ATOM 1787 O O . ILE A 1 215 ? 7.750 -6.658 13.179 1.00 97.94 215 ILE A O 1
ATOM 1791 N N . GLN A 1 216 ? 9.221 -6.818 14.864 1.00 97.88 216 GLN A N 1
ATOM 1792 C CA . GLN A 1 216 ? 10.273 -6.118 14.143 1.00 97.88 216 GLN A CA 1
ATOM 1793 C C . GLN A 1 216 ? 11.030 -7.093 13.236 1.00 97.88 216 GLN A C 1
ATOM 1795 O O . GLN A 1 216 ? 11.590 -8.074 13.719 1.00 97.88 216 GLN A O 1
ATOM 1800 N N . LEU A 1 217 ? 11.094 -6.781 11.943 1.00 97.81 217 LEU A N 1
ATOM 1801 C CA . LEU A 1 217 ? 11.870 -7.543 10.967 1.00 97.81 217 LEU A CA 1
ATOM 1802 C C . LEU A 1 217 ? 13.374 -7.302 11.122 1.00 97.81 217 LEU A C 1
ATOM 1804 O O . LEU A 1 217 ? 13.819 -6.175 11.381 1.00 97.81 217 LEU A O 1
ATOM 1808 N N . SER A 1 218 ? 14.153 -8.361 10.895 1.00 97.50 218 SER A N 1
ATOM 1809 C CA . SER A 1 218 ? 15.596 -8.260 10.682 1.00 97.50 218 SER A CA 1
ATOM 1810 C C . SER A 1 218 ? 15.908 -7.674 9.296 1.00 97.50 218 SER A C 1
ATOM 1812 O O . SER A 1 218 ? 15.036 -7.558 8.431 1.00 97.50 218 SER A O 1
ATOM 1814 N N . SER A 1 219 ? 17.169 -7.296 9.055 1.00 95.69 219 SER A N 1
ATOM 1815 C CA . SER A 1 219 ? 17.588 -6.863 7.715 1.00 95.69 219 SER A CA 1
ATOM 1816 C C . SER A 1 219 ? 17.541 -8.018 6.709 1.00 95.69 219 SER A C 1
ATOM 1818 O O . SER A 1 219 ? 17.325 -7.795 5.519 1.00 95.69 219 SER A O 1
ATOM 1820 N N . GLU A 1 220 ? 17.767 -9.241 7.179 1.00 96.56 220 GLU A N 1
ATOM 1821 C CA . GLU A 1 220 ? 17.785 -10.477 6.401 1.00 96.56 220 GLU A CA 1
ATOM 1822 C C . GLU A 1 220 ? 16.382 -10.818 5.903 1.00 96.56 220 GLU A C 1
ATOM 1824 O O . GLU A 1 220 ? 16.202 -10.996 4.700 1.00 96.56 220 GLU A O 1
ATOM 1829 N N . ASP A 1 221 ? 15.390 -10.790 6.792 1.00 96.62 221 ASP A N 1
ATOM 1830 C CA . ASP A 1 221 ? 13.987 -11.050 6.445 1.00 96.62 221 ASP A CA 1
ATOM 1831 C C . ASP A 1 221 ? 13.436 -9.957 5.527 1.00 96.62 221 ASP A C 1
ATOM 1833 O O . ASP A 1 221 ? 12.809 -10.238 4.507 1.00 96.62 221 ASP A O 1
ATOM 1837 N N . PHE A 1 222 ? 13.763 -8.695 5.818 1.00 94.38 222 PHE A N 1
ATOM 1838 C CA . PHE A 1 222 ? 13.374 -7.573 4.970 1.00 94.38 222 PHE A CA 1
ATOM 1839 C C . PHE A 1 222 ? 13.892 -7.719 3.523 1.00 94.38 222 PHE A C 1
ATOM 1841 O O . PHE A 1 222 ? 13.177 -7.409 2.572 1.00 94.38 222 PHE A O 1
ATOM 1848 N N . LYS A 1 223 ? 15.118 -8.230 3.316 1.00 91.81 223 LYS A N 1
ATOM 1849 C CA . LYS A 1 223 ? 15.664 -8.480 1.962 1.00 91.81 223 LYS A CA 1
ATOM 1850 C C . LYS A 1 223 ? 14.878 -9.544 1.188 1.00 91.81 223 LYS A C 1
ATOM 1852 O O . LYS A 1 223 ? 14.996 -9.589 -0.037 1.00 91.81 223 LYS A O 1
ATOM 1857 N N . LEU A 1 224 ? 14.128 -10.394 1.886 1.00 93.50 224 LEU A N 1
ATOM 1858 C CA . LEU A 1 224 ? 13.296 -11.451 1.318 1.00 93.50 224 LEU A CA 1
ATOM 1859 C C . LEU A 1 224 ? 11.837 -11.021 1.108 1.00 93.50 224 LEU A C 1
ATOM 1861 O O . LEU A 1 224 ? 11.066 -11.836 0.610 1.00 93.50 224 LEU A O 1
ATOM 1865 N N . PHE A 1 225 ? 11.480 -9.767 1.419 1.00 90.25 225 PHE A N 1
ATOM 1866 C CA . PHE A 1 225 ? 10.098 -9.267 1.399 1.00 90.25 225 PHE A CA 1
ATOM 1867 C C . PHE A 1 225 ? 9.171 -10.028 2.365 1.00 90.25 225 PHE A C 1
ATOM 1869 O O . PHE A 1 225 ? 8.031 -10.328 2.015 1.00 90.25 225 PHE A O 1
ATOM 1876 N N . ALA A 1 226 ? 9.694 -10.377 3.548 1.00 86.12 226 ALA A N 1
ATOM 1877 C CA . ALA A 1 226 ? 8.930 -10.997 4.632 1.00 86.12 226 ALA A CA 1
ATOM 1878 C C . ALA A 1 226 ? 7.845 -10.080 5.211 1.00 86.12 226 ALA A C 1
ATOM 1880 O O . ALA A 1 226 ? 8.042 -8.841 5.211 1.00 86.12 226 ALA A O 1
#

Foldseek 3Di:
DDDDDPPPPPDPDPPVVVVVVVVVVVVVCVVVVHDDDDQPDDPQANVLVVCQQQFEWAPPVDPDPQLPTETEGAPADPSNNCSNVSSQVSCVVVNHHYDYAPFAARHCQQWPDAQQAIEGEWEPPPPWDWDADPDVVRTDTDPLTRGHPVCVVVVCVRRPPHYYHYFYFPDSVLSTPLLAWHFDDPRSHAMEGALNRTDPVRSVVCCVPHVVRYDHDDPVVSVVSD

Secondary structure (DSSP, 8-state):
-PPP----------HHHHHHHHHHHHHHHHHTT-----PPP-TT-GGGG-GGGSEEETTTTS---GGGSEEEE-B--GGGHHHHHHHHHHHHHTT-EEEE-SS-B-GGGTEEEETTEEEEE-------EEEE-SSSSSEEEE---SS-GGGHHHHHHHHTT--EEEE-BSSTT---STTTEEEESTTS-EEEE-GGGB-HHHHHHHHHHHTTTEEEPPHHHHHTT-

Solvent-accessible surface area (backbone atoms only — not comparable to full-atom values): 13080 Å² total; per-residue (Å²): 137,85,76,78,83,79,69,86,66,81,74,84,74,58,62,67,60,52,51,54,53,50,51,54,51,52,51,56,39,44,76,71,73,42,90,84,82,82,79,82,88,46,91,91,44,77,67,61,79,53,58,47,39,46,17,42,63,64,66,77,86,55,95,64,62,64,62,79,35,52,32,37,35,26,33,52,58,81,92,50,45,65,51,38,53,59,51,46,55,55,40,46,73,72,48,28,42,74,45,78,56,96,47,44,22,38,18,36,26,24,45,38,68,36,60,79,31,34,39,35,35,30,44,82,69,80,71,71,40,73,43,82,43,104,51,93,66,56,49,44,79,46,81,83,62,46,22,42,61,79,38,55,63,57,51,39,66,76,56,48,90,43,54,70,48,79,35,35,50,56,48,81,91,50,69,47,32,57,76,34,41,46,54,39,68,101,56,21,67,33,32,43,32,34,55,84,45,29,24,75,68,32,34,53,47,48,53,71,78,35,57,95,42,47,47,73,50,51,75,71,45,48,75,69,70,105

Sequence (226 aa):
MSWPNQQDSWKKINRQRAIEQWHRLAETLIDCGIDVYVIPPQLENPDLVYSSNAGFLANVHQKAPLTEKIFYLSNLRSHRFWEKLYTKDILEGIGIQTAQLTRSFEGEADLIPECSRYIFIHNNNKKYHYSFRPSIPPYQRLNRIHSDYQLLSELKQILGNKPIIPLTPSRHGFYHGENLINTFGAYREHVLVYLEGFSRRSQGVCKKEFSHRAIQLSSEDFKLFA